Protein AF-A0AAQ2FTQ7-F1 (afdb_monomer_lite)

Foldseek 3Di:
DPPPPCPVPVPPPDDDDDDPDPPDDCDLLNVLVPDPDDPVCSVVVSVVVVVVVVVVVVPDDPLLVVQLVVVLVVCCVACLCVVPPFSVVQVSVVSNLLSVLQVVLQPDDCVRDVLSPLQAQDPVRDHDFLVSVLVSSQVSVCVPDPPVQWDQPPPPVPFRKIWGGDVLAIEIEGTGEDAADPPPVVCCVPCVVVQQVVCPRHPLEYEYEYEYNNDQQLPGDDRSNVQWDKDWADDPPDPGIGIYIYGYRRGRYDDPVVSVVVVVVPDD

pLDDT: mean 83.13, std 18.24, range [28.45, 98.69]

Secondary structure (DSSP, 8-state):
---SSSTTTTTTTS-------S-S---HHHHHTTSS--HHHHHHHHHHHHHHHHHHHHT--HHHHHHHHHHHHHHTTSHHHHT-HHHHHHHHHHHHHHHHHHHHHHH--TTT-GGGGGGB--TT-PPPPHHHHHHHHHHHHTTTS-GGGEEEE-GGGT--EEEEEETTEEEEEEEEEESS---HHHHHHHHHHHHHHGGGGS-SEEEEEEEE-SS-B-S-PPPGGGGEEEEEE--TT-S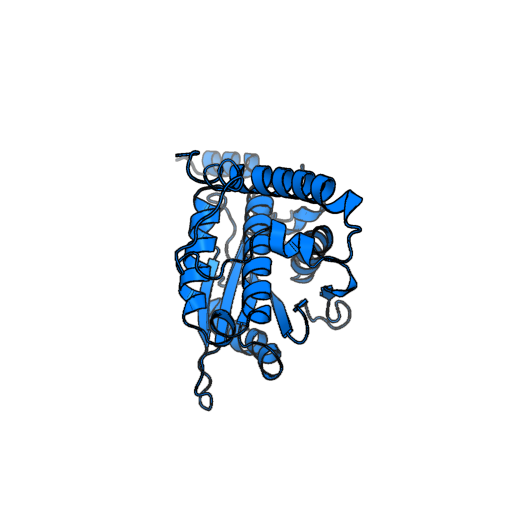S-EEEEEEEEE-SBPPHHHHHHHHHHT--

Structure (mmCIF, N/CA/C/O backbone):
data_AF-A0AAQ2FTQ7-F1
#
_entry.id   AF-A0AAQ2FTQ7-F1
#
loop_
_atom_site.group_PDB
_atom_site.id
_atom_site.type_symbol
_atom_site.label_atom_id
_atom_site.label_alt_id
_atom_site.label_comp_id
_atom_site.label_asym_id
_atom_site.label_entity_id
_atom_site.label_seq_id
_atom_site.pdbx_PDB_ins_code
_atom_site.Cartn_x
_atom_site.Cartn_y
_atom_site.Cartn_z
_atom_site.occupancy
_atom_site.B_iso_or_equiv
_atom_site.auth_seq_id
_atom_site.auth_comp_id
_atom_site.auth_asym_id
_atom_site.auth_atom_id
_atom_site.pdbx_PDB_model_num
ATOM 1 N N . MET A 1 1 ? 11.734 28.056 -7.573 1.00 40.84 1 MET A N 1
ATOM 2 C CA . MET A 1 1 ? 12.550 26.837 -7.767 1.00 40.84 1 MET A CA 1
ATOM 3 C C . MET A 1 1 ? 11.866 25.948 -8.817 1.00 40.84 1 MET A C 1
ATOM 5 O O . MET A 1 1 ? 11.491 24.826 -8.531 1.00 40.84 1 MET A O 1
ATOM 9 N N . ILE A 1 2 ? 11.650 26.510 -10.017 1.00 32.41 2 ILE A N 1
ATOM 10 C CA . ILE A 1 2 ? 11.074 25.892 -11.234 1.00 32.41 2 ILE A CA 1
ATOM 11 C C . ILE A 1 2 ? 11.866 26.502 -12.407 1.00 32.41 2 ILE A C 1
ATOM 13 O O . ILE A 1 2 ? 11.347 27.250 -13.217 1.00 32.41 2 ILE A O 1
ATOM 17 N N . ALA A 1 3 ? 13.191 26.357 -12.365 1.00 28.45 3 ALA A N 1
ATOM 18 C CA . ALA A 1 3 ? 14.098 26.941 -13.364 1.00 28.45 3 ALA A CA 1
ATOM 19 C C . ALA A 1 3 ? 15.302 26.029 -13.663 1.00 28.45 3 ALA A C 1
ATOM 21 O O . ALA A 1 3 ? 16.290 26.466 -14.235 1.00 28.45 3 ALA A O 1
ATOM 22 N N . GLN A 1 4 ? 15.244 24.758 -13.251 1.00 40.03 4 GLN A N 1
ATOM 23 C CA . GLN A 1 4 ? 16.317 23.781 -13.484 1.00 40.03 4 GLN A CA 1
ATOM 24 C C . GLN A 1 4 ? 15.861 22.560 -14.295 1.00 40.03 4 GLN A C 1
ATOM 26 O O . GLN A 1 4 ? 16.650 21.645 -14.490 1.00 40.03 4 GLN A O 1
ATOM 31 N N . ILE A 1 5 ? 14.618 22.547 -14.788 1.00 42.59 5 ILE A N 1
ATOM 32 C CA . ILE A 1 5 ? 14.118 21.475 -15.664 1.00 42.59 5 ILE A CA 1
ATOM 33 C C . ILE A 1 5 ? 14.184 21.896 -17.146 1.00 42.59 5 ILE A C 1
ATOM 35 O O . ILE A 1 5 ? 14.513 21.063 -17.982 1.00 42.59 5 ILE A O 1
ATOM 39 N N . ASP A 1 6 ? 14.044 23.191 -17.462 1.00 35.00 6 ASP A N 1
ATOM 40 C CA . ASP A 1 6 ? 13.982 23.657 -18.862 1.00 35.00 6 ASP A CA 1
ATOM 41 C C . ASP A 1 6 ? 15.323 24.137 -19.451 1.00 35.00 6 ASP A C 1
ATOM 43 O O . ASP A 1 6 ? 15.481 24.204 -20.669 1.00 35.00 6 ASP A O 1
ATOM 47 N N . ALA A 1 7 ? 16.348 24.385 -18.626 1.00 32.38 7 ALA A N 1
ATOM 48 C CA . ALA A 1 7 ? 17.636 24.910 -19.104 1.00 32.38 7 ALA A CA 1
ATOM 49 C C . ALA A 1 7 ? 18.458 23.916 -19.958 1.00 32.38 7 ALA A C 1
ATOM 51 O O . ALA A 1 7 ? 19.470 24.302 -20.536 1.00 32.38 7 ALA A O 1
ATOM 52 N N . TYR A 1 8 ? 18.036 22.650 -20.065 1.00 36.94 8 TYR A N 1
ATOM 53 C CA . TYR A 1 8 ? 18.705 21.644 -20.900 1.00 36.94 8 TYR A CA 1
ATOM 54 C C . TYR A 1 8 ? 18.093 21.497 -22.303 1.00 36.94 8 TYR A C 1
ATOM 56 O O . TYR A 1 8 ? 18.700 20.869 -23.169 1.00 36.94 8 TYR A O 1
ATOM 64 N N . ILE A 1 9 ? 16.911 22.075 -22.549 1.00 41.19 9 ILE A N 1
ATOM 65 C CA . ILE A 1 9 ? 16.202 21.928 -23.829 1.00 41.19 9 ILE A CA 1
ATOM 66 C C . ILE A 1 9 ? 16.523 23.092 -24.780 1.00 41.19 9 ILE A C 1
ATOM 68 O O . ILE A 1 9 ? 16.682 22.864 -25.977 1.00 41.19 9 ILE A O 1
ATOM 72 N N . GLU A 1 10 ? 16.757 24.308 -24.276 1.00 36.50 10 GLU A N 1
ATOM 73 C CA . GLU A 1 10 ? 16.967 25.491 -25.133 1.00 36.50 10 GLU A CA 1
ATOM 74 C C . GLU A 1 10 ? 18.411 25.712 -25.641 1.00 36.50 10 GLU A C 1
ATOM 76 O O . GLU A 1 10 ? 18.623 26.572 -26.491 1.00 36.50 10 GLU A O 1
ATOM 81 N N . GLN A 1 11 ? 19.414 24.935 -25.202 1.00 34.62 11 GLN A N 1
ATOM 82 C CA . GLN A 1 11 ? 20.820 25.103 -25.641 1.00 34.62 11 GLN A CA 1
ATOM 83 C C . GLN A 1 11 ? 21.406 23.937 -26.451 1.00 34.62 11 GLN A C 1
ATOM 85 O O . GLN A 1 11 ? 22.585 23.954 -26.799 1.00 34.62 11 GLN A O 1
ATOM 90 N N . SER A 1 12 ? 20.603 22.951 -26.854 1.00 35.00 12 SER A N 1
ATOM 91 C CA . SER A 1 12 ? 21.071 21.831 -27.696 1.00 35.00 12 SER A CA 1
ATOM 92 C C . SER A 1 12 ? 21.191 22.177 -29.195 1.00 35.00 12 SER A C 1
ATOM 94 O O . SER A 1 12 ? 21.246 21.299 -30.054 1.00 35.00 12 SER A O 1
ATOM 96 N N . GLY A 1 13 ? 21.289 23.472 -29.510 1.00 36.22 13 GLY A N 1
ATOM 97 C CA . GLY A 1 13 ? 21.472 24.021 -30.850 1.00 36.22 13 GLY A CA 1
ATOM 98 C C . GLY A 1 13 ? 22.897 24.462 -31.198 1.00 36.22 13 GLY A C 1
ATOM 99 O O . GLY A 1 13 ? 23.034 25.230 -32.137 1.00 36.22 13 GLY A O 1
ATOM 100 N N . SER A 1 14 ? 23.960 24.047 -30.495 1.00 31.42 14 SER A N 1
ATOM 101 C CA . SER A 1 14 ? 25.348 24.186 -30.992 1.00 31.42 14 SER A CA 1
ATOM 102 C C . SER A 1 14 ? 26.379 23.478 -30.101 1.00 31.42 14 SER A C 1
ATOM 104 O O . SER A 1 14 ? 26.310 23.563 -28.882 1.00 31.42 14 SER A O 1
ATOM 106 N N . ARG A 1 15 ? 27.332 22.796 -30.752 1.00 38.34 15 ARG A N 1
ATOM 107 C CA . ARG A 1 15 ? 28.468 22.001 -30.233 1.00 38.34 15 ARG A CA 1
ATOM 108 C C . ARG A 1 15 ? 29.179 22.545 -28.978 1.00 38.34 15 ARG A C 1
ATOM 110 O O . ARG A 1 15 ? 29.656 23.669 -29.012 1.00 38.34 15 ARG A O 1
ATOM 117 N N . GLU A 1 16 ? 29.402 21.671 -27.991 1.00 30.64 16 GLU A N 1
ATOM 118 C CA . GLU A 1 16 ? 30.695 21.098 -27.535 1.00 30.64 16 GLU A CA 1
ATOM 119 C C . GLU A 1 16 ? 30.454 20.276 -26.243 1.00 30.64 16 GLU A C 1
ATOM 121 O O . GLU A 1 16 ? 29.743 20.717 -25.346 1.00 30.64 16 GLU A O 1
ATOM 126 N N . ASN A 1 17 ? 30.999 19.054 -26.152 1.00 39.09 17 ASN A N 1
ATOM 127 C CA . ASN A 1 17 ? 30.987 18.227 -24.923 1.00 39.09 17 ASN A CA 1
ATOM 128 C C . ASN A 1 17 ? 31.701 18.987 -23.780 1.00 39.09 17 ASN A C 1
ATOM 130 O O . ASN A 1 17 ? 32.720 19.607 -24.093 1.00 39.09 17 ASN A O 1
ATOM 134 N N . PRO A 1 18 ? 31.302 18.905 -22.482 1.00 43.31 18 PRO A N 1
ATOM 135 C CA . PRO A 1 18 ? 31.378 17.647 -21.711 1.00 43.31 18 PRO A CA 1
ATOM 136 C C . PRO A 1 18 ? 30.421 17.502 -20.492 1.00 43.31 18 PRO A C 1
ATOM 138 O O . PRO A 1 18 ? 29.804 18.457 -20.033 1.00 43.31 18 PRO A O 1
ATOM 141 N N . SER A 1 19 ? 30.395 16.294 -19.910 1.00 29.30 19 SER A N 1
ATOM 142 C CA . SER A 1 19 ? 30.494 16.012 -18.458 1.00 29.30 19 SER A CA 1
ATOM 143 C C . SER A 1 19 ? 29.555 14.891 -17.997 1.00 29.30 19 SER A C 1
ATOM 145 O O . SER A 1 19 ? 28.347 15.061 -17.820 1.00 29.30 19 SER A O 1
ATOM 147 N N . GLU A 1 20 ? 30.163 13.730 -17.769 1.00 39.44 20 GLU A N 1
ATOM 148 C CA . GLU A 1 20 ? 29.658 12.623 -16.963 1.00 39.44 20 GLU A CA 1
ATOM 149 C C . GLU A 1 20 ? 29.264 13.106 -15.553 1.00 39.44 20 GLU A C 1
ATOM 151 O O . GLU A 1 20 ? 30.102 13.161 -14.659 1.00 39.44 20 GLU A O 1
ATOM 156 N N . ALA A 1 21 ? 27.996 13.465 -15.325 1.00 29.27 21 ALA A N 1
ATOM 157 C CA . ALA A 1 21 ? 27.449 13.613 -13.964 1.00 29.27 21 ALA A CA 1
ATOM 158 C C . ALA A 1 21 ? 25.908 13.611 -13.865 1.00 29.27 21 ALA A C 1
ATOM 160 O O . ALA A 1 21 ? 25.364 13.915 -12.803 1.00 29.27 21 ALA A O 1
ATOM 161 N N . ALA A 1 22 ? 25.168 13.268 -14.923 1.00 33.69 22 ALA A N 1
ATOM 162 C CA . ALA A 1 22 ? 23.729 13.018 -14.817 1.00 33.69 22 ALA A CA 1
ATOM 163 C C . ALA A 1 22 ? 23.518 11.536 -14.475 1.00 33.69 22 ALA A C 1
ATOM 165 O O . ALA A 1 22 ? 23.411 10.692 -15.362 1.00 33.69 22 ALA A O 1
ATOM 166 N N . SER A 1 23 ? 23.548 11.197 -13.185 1.00 36.28 23 SER A N 1
ATOM 167 C CA . SER A 1 23 ? 23.399 9.809 -12.747 1.00 36.28 23 SER A CA 1
ATOM 168 C C . SER A 1 23 ? 22.042 9.228 -13.168 1.00 36.28 23 SER A C 1
ATOM 170 O O . SER A 1 23 ? 20.991 9.765 -12.829 1.00 36.28 23 SER A O 1
ATOM 172 N N . GLU A 1 24 ? 22.097 8.151 -13.958 1.00 40.66 24 GLU A N 1
ATOM 173 C CA . GLU A 1 24 ? 21.252 6.939 -13.997 1.00 40.66 24 GLU A CA 1
ATOM 174 C C . GLU A 1 24 ? 19.751 6.996 -13.616 1.00 40.66 24 GLU A C 1
ATOM 176 O O . GLU A 1 24 ? 19.150 5.973 -13.292 1.00 40.66 24 GLU A O 1
ATOM 181 N N . ARG A 1 25 ? 19.063 8.136 -13.699 1.00 49.69 25 ARG A N 1
ATOM 182 C CA . ARG A 1 25 ? 17.595 8.185 -13.658 1.00 49.69 25 ARG A CA 1
ATOM 183 C C . ARG A 1 25 ? 17.079 8.149 -15.084 1.00 49.69 25 ARG A C 1
ATOM 185 O O . ARG A 1 25 ? 17.250 9.097 -15.843 1.00 49.69 25 ARG A O 1
ATOM 192 N N . THR A 1 26 ? 16.442 7.042 -15.458 1.00 60.69 26 THR A N 1
ATOM 193 C CA . THR A 1 26 ? 15.767 6.945 -16.758 1.00 60.69 26 THR A CA 1
ATOM 194 C C . THR A 1 26 ? 14.682 8.024 -16.813 1.00 60.69 26 THR A C 1
ATOM 196 O O . THR A 1 26 ? 13.730 7.975 -16.038 1.00 60.69 26 THR A O 1
ATOM 199 N N . SER A 1 27 ? 14.837 9.019 -17.689 1.00 73.69 27 SER A N 1
ATOM 200 C CA . SER A 1 27 ? 13.847 10.088 -17.857 1.00 73.69 27 SER A CA 1
ATOM 201 C C . SER A 1 27 ? 12.531 9.537 -18.419 1.00 73.69 27 SER A C 1
ATOM 203 O O . SER A 1 27 ? 12.527 8.513 -19.104 1.00 73.69 27 SER A O 1
ATOM 205 N N . LEU A 1 28 ? 11.406 10.225 -18.183 1.00 70.69 28 LEU A N 1
ATOM 206 C CA . LEU A 1 28 ? 10.109 9.843 -18.765 1.00 70.69 28 LEU A CA 1
ATOM 207 C C . LEU A 1 28 ? 10.188 9.753 -20.300 1.00 70.69 28 LEU A C 1
ATOM 209 O O . LEU A 1 28 ? 9.678 8.805 -20.896 1.00 70.69 28 LEU A O 1
ATOM 213 N N . ALA A 1 29 ? 10.933 10.672 -20.923 1.00 68.81 29 ALA A N 1
ATOM 214 C CA . ALA A 1 29 ? 11.247 10.634 -22.348 1.00 68.81 29 ALA A CA 1
ATOM 215 C C . ALA A 1 29 ? 11.973 9.336 -22.751 1.00 68.81 29 ALA A C 1
ATOM 217 O O . ALA A 1 29 ? 11.605 8.702 -23.737 1.00 68.81 29 ALA A O 1
ATOM 218 N N . ALA A 1 30 ? 12.949 8.881 -21.960 1.00 73.75 30 ALA A N 1
ATOM 219 C CA . ALA A 1 30 ? 13.666 7.632 -22.213 1.00 73.75 30 ALA A CA 1
ATOM 220 C C . ALA A 1 30 ? 12.816 6.369 -21.973 1.00 73.75 30 ALA A C 1
ATOM 222 O O . ALA A 1 30 ? 13.135 5.322 -22.539 1.00 73.75 30 ALA A O 1
ATOM 223 N N . ILE A 1 31 ? 11.761 6.439 -21.151 1.00 76.44 31 ILE A N 1
ATOM 224 C CA . ILE A 1 31 ? 10.777 5.352 -20.993 1.00 76.44 31 ILE A CA 1
ATOM 225 C C . ILE A 1 31 ? 9.899 5.268 -22.245 1.00 76.44 31 ILE A C 1
ATOM 227 O O . ILE A 1 31 ? 9.766 4.196 -22.831 1.00 76.44 31 ILE A O 1
ATOM 231 N N . ILE A 1 32 ? 9.350 6.399 -22.696 1.00 73.38 32 ILE A N 1
ATOM 232 C CA . ILE A 1 32 ? 8.457 6.446 -23.864 1.00 73.38 32 ILE A CA 1
ATOM 233 C C . ILE A 1 32 ? 9.208 6.125 -25.157 1.00 73.38 32 ILE A C 1
ATOM 235 O O . ILE A 1 32 ? 8.683 5.400 -25.998 1.00 73.38 32 ILE A O 1
ATOM 239 N N . ALA A 1 33 ? 10.464 6.551 -25.292 1.00 73.44 33 ALA A N 1
ATOM 240 C CA . ALA A 1 33 ? 11.302 6.196 -26.436 1.00 73.44 33 ALA A CA 1
ATOM 241 C C . ALA A 1 33 ? 11.527 4.677 -26.583 1.00 73.44 33 ALA A C 1
ATOM 243 O O . ALA A 1 33 ? 11.741 4.197 -27.693 1.00 73.44 33 ALA A O 1
ATOM 244 N N . ARG A 1 34 ? 11.458 3.916 -25.480 1.00 76.62 34 ARG A N 1
ATOM 245 C CA . ARG A 1 34 ? 11.576 2.445 -25.463 1.00 76.62 34 ARG A CA 1
ATOM 246 C C . ARG A 1 34 ? 10.232 1.723 -25.569 1.00 76.62 34 ARG A C 1
ATOM 248 O O . ARG A 1 34 ? 10.207 0.494 -25.577 1.00 76.62 34 ARG A O 1
ATOM 255 N N . SER A 1 35 ? 9.125 2.459 -25.604 1.00 79.75 35 SER A N 1
ATOM 256 C CA . SER A 1 35 ? 7.798 1.876 -25.782 1.00 79.75 35 SER A CA 1
ATOM 257 C C . SER A 1 35 ? 7.576 1.438 -27.233 1.00 79.75 35 SER A C 1
ATOM 259 O O . SER A 1 35 ? 8.247 1.904 -28.155 1.00 79.75 35 SER A O 1
ATOM 261 N N . SER A 1 36 ? 6.585 0.576 -27.453 1.00 82.50 36 SER A N 1
ATOM 262 C CA . SER A 1 36 ? 6.125 0.180 -28.790 1.00 82.50 36 SER A CA 1
ATOM 263 C C . SER A 1 36 ? 5.316 1.271 -29.511 1.00 82.50 36 SER A C 1
ATOM 265 O O . SER A 1 36 ? 4.735 1.003 -30.562 1.00 82.50 36 SER A O 1
ATOM 267 N N . ILE A 1 37 ? 5.259 2.493 -28.965 1.00 85.50 37 ILE A N 1
ATOM 268 C CA . ILE A 1 37 ? 4.484 3.605 -29.524 1.00 85.50 37 ILE A CA 1
ATOM 269 C C . ILE A 1 37 ? 5.167 4.124 -30.805 1.00 85.50 37 ILE A C 1
ATOM 271 O O . ILE A 1 37 ? 6.375 4.415 -30.773 1.00 85.50 37 ILE A O 1
ATOM 275 N N . PRO A 1 38 ? 4.411 4.281 -31.914 1.00 88.94 38 PRO A N 1
ATOM 276 C CA . PRO A 1 38 ? 4.902 4.881 -33.152 1.00 88.94 38 PRO A CA 1
ATOM 277 C C . PRO A 1 38 ? 5.525 6.256 -32.920 1.00 88.94 38 PRO A C 1
ATOM 279 O O . PRO A 1 38 ? 5.002 7.054 -32.145 1.00 88.94 38 PRO A O 1
ATOM 282 N N . GLU A 1 39 ? 6.624 6.551 -33.614 1.00 82.31 39 GLU A N 1
ATOM 283 C CA . GLU A 1 39 ? 7.426 7.759 -33.383 1.00 82.31 39 GLU A CA 1
ATOM 284 C C . GLU A 1 39 ? 6.614 9.058 -33.487 1.00 82.31 39 GLU A C 1
ATOM 286 O O . GLU A 1 39 ? 6.708 9.907 -32.604 1.00 82.31 39 GLU A O 1
ATOM 291 N N . GLU A 1 40 ? 5.727 9.149 -34.479 1.00 83.56 40 GLU A N 1
ATOM 292 C CA . GLU A 1 40 ? 4.838 10.297 -34.711 1.00 83.56 40 GLU A CA 1
ATOM 293 C C . GLU A 1 40 ? 3.889 10.590 -33.535 1.00 83.56 40 GLU A C 1
ATOM 295 O O . GLU A 1 40 ? 3.456 11.723 -33.341 1.00 83.56 40 GLU A O 1
ATOM 300 N N . GLN A 1 41 ? 3.575 9.578 -32.722 1.00 87.88 41 GLN A N 1
ATOM 301 C CA . GLN A 1 41 ? 2.643 9.687 -31.597 1.00 87.88 41 GLN A CA 1
ATOM 302 C C . GLN A 1 41 ? 3.360 9.918 -30.260 1.00 87.88 41 GLN A C 1
ATOM 304 O O . GLN A 1 41 ? 2.717 10.291 -29.277 1.00 87.88 41 GLN A O 1
ATOM 309 N N . ARG A 1 42 ? 4.686 9.718 -30.195 1.00 86.44 42 ARG A N 1
ATOM 310 C CA . ARG A 1 42 ? 5.445 9.732 -28.931 1.00 86.44 42 ARG A CA 1
ATOM 311 C C . ARG A 1 42 ? 5.359 11.061 -28.201 1.00 86.44 42 ARG A C 1
ATOM 313 O O . ARG A 1 42 ? 5.181 11.043 -26.990 1.00 86.44 42 ARG A O 1
ATOM 320 N N . ASN A 1 43 ? 5.456 12.181 -28.915 1.00 83.06 43 ASN A N 1
ATOM 321 C CA . ASN A 1 43 ? 5.430 13.510 -28.296 1.00 83.06 43 ASN A CA 1
ATOM 322 C C . ASN A 1 43 ? 4.065 13.801 -27.667 1.00 83.06 43 ASN A C 1
ATOM 324 O O . ASN A 1 43 ? 3.992 14.182 -26.506 1.00 83.06 43 ASN A O 1
ATOM 328 N N . VAL A 1 44 ? 2.980 13.500 -28.387 1.00 87.50 44 VAL A N 1
ATOM 329 C CA . VAL A 1 44 ? 1.616 13.676 -27.868 1.00 87.50 44 VAL A CA 1
ATOM 330 C C . VAL A 1 44 ? 1.390 12.810 -26.627 1.00 87.50 44 VAL A C 1
ATOM 332 O O . VAL A 1 44 ? 0.863 13.285 -25.624 1.00 87.50 44 VAL A O 1
ATOM 335 N N . VAL A 1 45 ? 1.811 11.541 -26.663 1.00 86.56 45 VAL A N 1
ATOM 336 C CA . VAL A 1 45 ? 1.673 10.651 -25.500 1.00 86.56 45 VAL A CA 1
ATOM 337 C C . VAL A 1 45 ? 2.557 11.111 -24.340 1.00 86.56 45 VAL A C 1
ATOM 339 O O . VAL A 1 45 ? 2.105 11.082 -23.196 1.00 86.56 45 VAL A O 1
ATOM 342 N N . LEU A 1 46 ? 3.783 11.563 -24.613 1.00 84.62 46 LEU A N 1
ATOM 343 C CA . LEU A 1 46 ? 4.683 12.113 -23.601 1.00 84.62 46 LEU A CA 1
ATOM 344 C C . LEU A 1 46 ? 4.046 13.296 -22.883 1.00 84.62 46 LEU A C 1
ATOM 346 O O . LEU A 1 46 ? 4.040 13.294 -21.655 1.00 84.62 46 LEU A O 1
ATOM 350 N N . ASP A 1 47 ? 3.449 14.234 -23.612 1.00 86.38 47 ASP A N 1
ATOM 351 C CA . ASP A 1 47 ? 2.807 15.408 -23.022 1.00 86.38 47 ASP A CA 1
ATOM 352 C C . ASP A 1 47 ? 1.601 15.024 -22.156 1.00 86.38 47 ASP A C 1
ATOM 354 O O . ASP A 1 47 ? 1.451 15.505 -21.031 1.00 86.38 47 ASP A O 1
ATOM 358 N N . VAL A 1 48 ? 0.750 14.110 -22.635 1.00 90.25 48 VAL A N 1
ATOM 359 C CA . VAL A 1 48 ? -0.416 13.634 -21.870 1.00 90.25 48 VAL A CA 1
ATOM 360 C C . VAL A 1 48 ? 0.019 12.928 -20.585 1.00 90.25 48 VAL A C 1
ATOM 362 O O . VAL A 1 48 ? -0.512 13.218 -19.509 1.00 90.25 48 VAL A O 1
ATOM 365 N N . VAL A 1 49 ? 1.002 12.028 -20.670 1.00 87.19 49 VAL A N 1
ATOM 366 C CA . VAL A 1 49 ? 1.523 11.302 -19.503 1.00 87.19 49 VAL A CA 1
ATOM 367 C C . VAL A 1 49 ? 2.223 12.261 -18.542 1.00 87.19 49 VAL A C 1
ATOM 369 O O . VAL A 1 49 ? 1.991 12.182 -17.337 1.00 87.19 49 VAL A O 1
ATOM 372 N N . ALA A 1 50 ? 3.033 13.194 -19.046 1.00 86.88 50 ALA A N 1
ATOM 373 C CA . ALA A 1 50 ? 3.709 14.195 -18.230 1.00 86.88 50 ALA A CA 1
ATOM 374 C C . ALA A 1 50 ? 2.705 15.072 -17.471 1.00 86.88 50 ALA A C 1
ATOM 376 O O . ALA A 1 50 ? 2.871 15.276 -16.270 1.00 86.88 50 ALA A O 1
ATOM 377 N N . ASN A 1 51 ? 1.629 15.518 -18.124 1.00 90.25 51 ASN A N 1
ATOM 378 C CA . ASN A 1 51 ? 0.562 16.284 -17.479 1.00 90.25 51 ASN A CA 1
ATOM 379 C C . ASN A 1 51 ? -0.158 15.471 -16.394 1.00 90.25 51 ASN A C 1
ATOM 381 O O . ASN A 1 51 ? -0.370 15.974 -15.290 1.00 90.25 51 ASN A O 1
ATOM 385 N N . ALA A 1 52 ? -0.492 14.207 -16.671 1.00 88.00 52 ALA A N 1
ATOM 386 C CA . ALA A 1 52 ? -1.129 13.330 -15.691 1.00 88.00 52 ALA A CA 1
ATOM 387 C C . ALA A 1 52 ? -0.230 13.087 -14.466 1.00 88.00 52 ALA A C 1
ATOM 389 O O . ALA A 1 52 ? -0.690 13.195 -13.329 1.0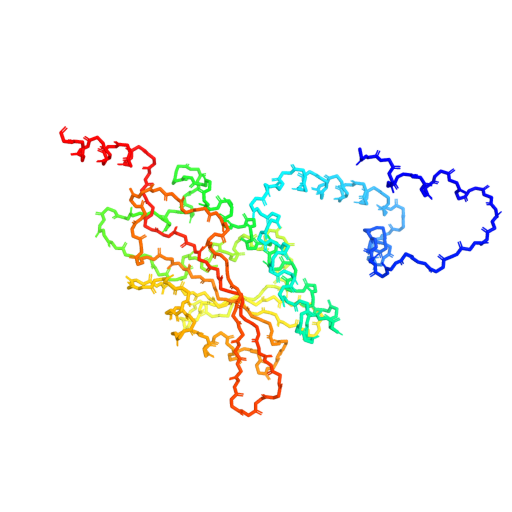0 88.00 52 ALA A O 1
ATOM 390 N N . VAL A 1 53 ? 1.058 12.810 -14.686 1.00 86.56 53 VAL A N 1
ATOM 391 C CA . VAL A 1 53 ? 2.044 12.617 -13.612 1.00 86.56 53 VAL A CA 1
ATOM 392 C C . VAL A 1 53 ? 2.264 13.916 -12.839 1.00 86.56 53 VAL A C 1
ATOM 394 O O . VAL A 1 53 ? 2.276 13.890 -11.613 1.00 86.56 53 VAL A O 1
ATOM 397 N N . SER A 1 54 ? 2.371 15.058 -13.521 1.00 87.69 54 SER A N 1
ATOM 398 C CA . SER A 1 54 ? 2.516 16.375 -12.889 1.00 87.69 54 SER A CA 1
ATOM 399 C C . SER A 1 54 ? 1.340 16.682 -11.959 1.00 87.69 54 SER A C 1
ATOM 401 O O . SER A 1 54 ? 1.546 17.018 -10.794 1.00 87.69 54 SER A O 1
ATOM 403 N N . LEU A 1 55 ? 0.107 16.454 -12.428 1.00 88.94 55 LEU A N 1
ATOM 404 C CA . LEU A 1 55 ? -1.101 16.625 -11.620 1.00 88.94 55 LEU A CA 1
ATOM 405 C C . LEU A 1 55 ? -1.144 15.660 -10.426 1.00 88.94 55 LEU A C 1
ATOM 407 O O . LEU A 1 55 ? -1.613 16.015 -9.346 1.00 88.94 55 LEU A O 1
ATOM 411 N N . GLN A 1 56 ? -0.674 14.423 -10.590 1.00 86.75 56 GLN A N 1
ATOM 412 C CA . GLN A 1 56 ? -0.578 13.489 -9.467 1.00 86.75 56 GLN A CA 1
ATOM 413 C C . GLN A 1 56 ? 0.443 13.966 -8.431 1.00 86.75 56 GLN A C 1
ATOM 415 O O . GLN A 1 56 ? 0.131 13.974 -7.242 1.00 86.75 56 GLN A O 1
ATOM 420 N N . LEU A 1 57 ? 1.624 14.404 -8.874 1.00 87.00 57 LEU A N 1
ATOM 421 C CA . LEU A 1 57 ? 2.690 14.898 -8.004 1.00 87.00 57 LEU A CA 1
ATOM 422 C C . LEU A 1 57 ? 2.283 16.173 -7.259 1.00 87.00 57 LEU A C 1
ATOM 424 O O . LEU A 1 57 ? 2.566 16.286 -6.069 1.00 87.00 57 LEU A O 1
ATOM 428 N N . SER A 1 58 ? 1.578 17.104 -7.913 1.00 89.38 58 SER A N 1
ATOM 429 C CA . SER A 1 58 ? 1.091 18.333 -7.268 1.00 89.38 58 SER A CA 1
ATOM 430 C C . SER A 1 58 ? 0.063 18.065 -6.167 1.00 89.38 58 SER A C 1
ATOM 432 O O . SER A 1 58 ? -0.126 18.900 -5.287 1.00 89.38 58 SER A O 1
ATOM 434 N N . ASN A 1 59 ? -0.599 16.909 -6.224 1.00 89.69 59 ASN A N 1
ATOM 435 C CA . ASN A 1 59 ? -1.634 16.489 -5.284 1.00 89.69 59 ASN A CA 1
ATOM 436 C C . ASN A 1 59 ? -1.123 15.505 -4.220 1.00 89.69 59 ASN A C 1
ATOM 438 O O . ASN A 1 59 ? -1.933 14.965 -3.462 1.00 89.69 59 ASN A O 1
ATOM 442 N N . LEU A 1 60 ? 0.187 15.239 -4.161 1.00 93.06 60 LEU A N 1
ATOM 443 C CA . LEU A 1 60 ? 0.770 14.487 -3.056 1.00 93.06 60 LEU A CA 1
ATOM 444 C C . LEU A 1 60 ? 0.865 15.377 -1.820 1.00 93.06 60 LEU A C 1
ATOM 446 O O . LEU A 1 60 ? 1.462 16.454 -1.831 1.00 93.06 60 LEU A O 1
ATOM 450 N N . THR A 1 61 ? 0.309 14.894 -0.719 1.00 95.81 61 THR A N 1
ATOM 451 C CA . THR A 1 61 ? 0.485 15.521 0.586 1.00 95.81 61 THR A CA 1
ATOM 452 C C . THR A 1 61 ? 1.896 15.275 1.120 1.00 95.81 61 THR A C 1
ATOM 454 O O . THR A 1 61 ? 2.574 14.307 0.763 1.00 95.81 61 THR A O 1
ATOM 457 N N . LYS A 1 62 ? 2.328 16.115 2.068 1.00 96.44 62 LYS A N 1
ATOM 458 C CA . LYS A 1 62 ? 3.590 15.901 2.789 1.00 96.44 62 LYS A CA 1
ATOM 459 C C . LYS A 1 62 ? 3.644 14.522 3.457 1.00 96.44 62 LYS A C 1
ATOM 46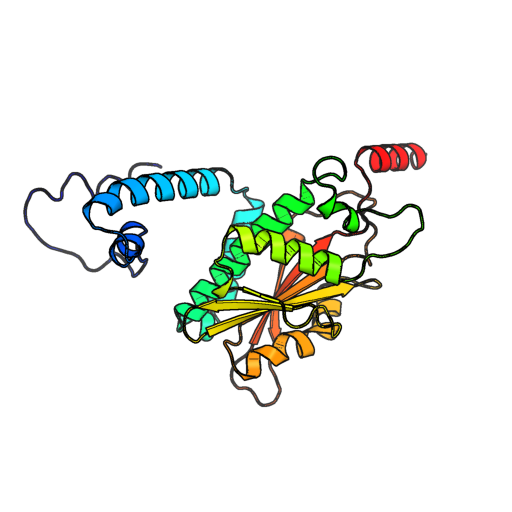1 O O . LYS A 1 62 ? 4.673 13.865 3.406 1.00 96.44 62 LYS A O 1
ATOM 466 N N . ALA A 1 63 ? 2.532 14.063 4.032 1.00 97.31 63 ALA A N 1
ATOM 467 C CA . ALA A 1 63 ? 2.467 12.761 4.688 1.00 97.31 63 ALA A CA 1
ATOM 468 C C . ALA A 1 63 ? 2.717 11.598 3.711 1.00 97.31 63 ALA A C 1
ATOM 470 O O . ALA A 1 63 ? 3.408 10.646 4.065 1.00 97.31 63 ALA A O 1
ATOM 471 N N . GLU A 1 64 ? 2.188 11.676 2.486 1.00 97.81 64 GLU A N 1
ATOM 472 C CA . GLU A 1 64 ? 2.444 10.675 1.442 1.00 97.81 64 GLU A CA 1
ATOM 473 C C . GLU A 1 64 ? 3.919 10.674 1.026 1.00 97.81 64 GLU A C 1
ATOM 475 O O . GLU A 1 64 ? 4.540 9.613 0.967 1.00 97.81 64 GLU A O 1
ATOM 480 N N . VAL A 1 65 ? 4.497 11.860 0.808 1.00 97.69 65 VAL A N 1
ATOM 481 C CA . VAL A 1 65 ? 5.916 12.026 0.449 1.00 97.69 65 VAL A CA 1
ATOM 482 C C . VAL A 1 65 ? 6.828 11.478 1.549 1.00 97.69 65 VAL A C 1
ATOM 484 O O . VAL A 1 65 ? 7.741 10.710 1.250 1.00 97.69 65 VAL A O 1
ATOM 487 N N . ASP A 1 66 ? 6.548 11.798 2.815 1.00 98.25 66 ASP A N 1
ATOM 488 C CA . ASP A 1 66 ? 7.326 11.339 3.971 1.00 98.25 66 ASP A CA 1
ATOM 489 C C . ASP A 1 66 ? 7.293 9.801 4.101 1.00 98.25 66 ASP A C 1
ATOM 491 O O . ASP A 1 66 ? 8.307 9.175 4.422 1.00 98.25 66 ASP A O 1
ATOM 495 N N . VAL A 1 67 ? 6.144 9.159 3.830 1.00 98.56 67 VAL A N 1
ATOM 496 C CA . VAL A 1 67 ? 6.037 7.687 3.812 1.00 98.56 67 VAL A CA 1
ATOM 497 C C . VAL A 1 67 ? 6.868 7.092 2.682 1.00 98.56 67 VAL A C 1
ATOM 499 O O . VAL A 1 67 ? 7.640 6.164 2.937 1.00 98.56 67 VAL A O 1
ATOM 502 N N . ILE A 1 68 ? 6.725 7.616 1.460 1.00 98.31 68 ILE A N 1
ATOM 503 C CA . ILE A 1 68 ? 7.446 7.114 0.285 1.00 98.31 68 ILE A CA 1
ATOM 504 C C . ILE A 1 68 ? 8.952 7.236 0.514 1.00 98.31 68 ILE A C 1
ATOM 506 O O . ILE A 1 68 ? 9.684 6.253 0.397 1.00 98.31 68 ILE A O 1
ATOM 510 N N . GLU A 1 69 ? 9.419 8.421 0.908 1.00 97.88 69 GLU A N 1
ATOM 511 C CA . GLU A 1 69 ? 10.839 8.686 1.111 1.00 97.88 69 GLU A CA 1
ATOM 512 C C . GLU A 1 69 ? 11.435 7.768 2.184 1.00 97.88 69 GLU A C 1
ATOM 514 O O . GLU A 1 69 ? 12.481 7.152 1.957 1.00 97.88 69 GLU A O 1
ATOM 519 N N . ARG A 1 70 ? 10.765 7.642 3.336 1.00 98.06 70 ARG A N 1
ATOM 520 C CA . ARG A 1 70 ? 11.211 6.777 4.434 1.00 98.06 70 ARG A CA 1
ATOM 521 C C . ARG A 1 70 ? 11.282 5.313 4.006 1.00 98.06 70 ARG A C 1
ATOM 523 O O . ARG A 1 70 ? 12.281 4.655 4.290 1.00 98.06 70 ARG A O 1
ATOM 530 N N . CYS A 1 71 ? 10.261 4.810 3.313 1.00 98.25 71 CYS A N 1
ATOM 531 C CA . CYS A 1 71 ? 10.221 3.413 2.886 1.00 98.25 71 CYS A CA 1
ATOM 532 C C . CYS A 1 71 ? 11.296 3.104 1.832 1.00 98.25 71 CYS A C 1
ATOM 534 O O . CYS A 1 71 ? 12.009 2.110 1.961 1.00 98.25 71 CYS A O 1
ATOM 536 N N . CYS A 1 72 ? 11.479 3.974 0.833 1.00 97.31 72 CYS A N 1
ATOM 537 C CA . CYS A 1 72 ? 12.539 3.808 -0.164 1.00 97.31 72 CYS A CA 1
ATOM 538 C C . CYS A 1 72 ? 13.938 3.917 0.462 1.00 97.31 72 CYS A C 1
ATOM 540 O O . CYS A 1 72 ? 14.830 3.157 0.095 1.00 97.31 72 CYS A O 1
ATOM 542 N N . LYS A 1 73 ? 14.158 4.838 1.416 1.00 97.06 73 LYS A N 1
ATOM 543 C CA . LYS A 1 73 ? 15.441 4.959 2.136 1.00 97.06 73 LYS A CA 1
ATOM 544 C C . LYS A 1 73 ? 15.818 3.663 2.848 1.00 97.06 73 LYS A C 1
ATOM 546 O O . LYS A 1 73 ? 16.968 3.250 2.755 1.00 97.06 73 LYS A O 1
ATOM 551 N N . GLU A 1 74 ? 14.860 3.018 3.501 1.00 96.50 74 GLU A N 1
ATOM 552 C CA . GLU A 1 74 ? 15.089 1.737 4.169 1.00 96.50 74 GLU A CA 1
ATOM 553 C C . GLU A 1 74 ? 15.340 0.603 3.160 1.00 96.50 74 GLU A C 1
ATOM 555 O O . GLU A 1 74 ? 16.285 -0.172 3.310 1.00 96.50 74 GLU A O 1
ATOM 560 N N . ALA A 1 75 ? 14.545 0.543 2.085 1.00 96.44 75 ALA A N 1
ATOM 561 C CA . ALA A 1 75 ? 14.664 -0.485 1.051 1.00 96.44 75 ALA A CA 1
ATOM 562 C C . ALA A 1 75 ? 15.995 -0.433 0.283 1.00 96.44 75 ALA A C 1
ATOM 564 O O . ALA A 1 75 ? 16.501 -1.479 -0.117 1.00 96.44 75 ALA A O 1
ATOM 565 N N . ARG A 1 76 ? 16.618 0.747 0.140 1.00 95.56 76 ARG A N 1
ATOM 566 C CA . ARG A 1 76 ? 17.928 0.923 -0.528 1.00 95.56 76 ARG A CA 1
ATOM 567 C C . ARG A 1 76 ? 19.050 0.056 0.037 1.00 95.56 76 ARG A C 1
ATOM 569 O O . ARG A 1 76 ? 19.995 -0.240 -0.688 1.00 95.56 76 ARG A O 1
ATOM 576 N N . ASN A 1 77 ? 18.943 -0.371 1.291 1.00 91.25 77 ASN A N 1
ATOM 577 C CA . ASN A 1 77 ? 19.940 -1.232 1.924 1.00 91.25 77 ASN A CA 1
ATOM 578 C C . ASN A 1 77 ? 19.813 -2.711 1.511 1.00 91.25 77 ASN A C 1
ATOM 580 O O . ASN A 1 77 ? 20.681 -3.515 1.841 1.00 91.25 77 ASN A O 1
ATOM 584 N N . HIS A 1 78 ? 18.747 -3.086 0.799 1.00 95.25 78 HIS A N 1
ATOM 585 C CA . HIS A 1 78 ? 18.456 -4.462 0.413 1.00 95.25 78 HIS A CA 1
ATOM 586 C C . HIS A 1 78 ? 18.868 -4.741 -1.043 1.00 95.25 78 HIS A C 1
ATOM 588 O O . HIS A 1 78 ? 18.487 -4.008 -1.954 1.00 95.25 78 HIS A O 1
ATOM 594 N N . THR A 1 79 ? 19.592 -5.838 -1.294 1.00 94.31 79 THR A N 1
ATOM 595 C CA . THR A 1 79 ? 20.162 -6.157 -2.621 1.00 94.31 79 THR A CA 1
ATOM 596 C C . THR A 1 79 ? 19.112 -6.265 -3.727 1.00 94.31 79 THR A C 1
ATOM 598 O O . THR A 1 79 ? 19.310 -5.724 -4.810 1.00 94.31 79 THR A O 1
ATOM 601 N N . ASP A 1 80 ? 17.966 -6.896 -3.457 1.00 95.19 80 ASP A N 1
ATOM 602 C CA . ASP A 1 80 ? 16.902 -7.033 -4.467 1.00 95.19 80 ASP A CA 1
ATOM 603 C C . ASP A 1 80 ? 16.190 -5.697 -4.781 1.00 95.19 80 ASP A C 1
ATOM 605 O O . ASP A 1 80 ? 15.392 -5.634 -5.711 1.00 95.19 80 ASP A O 1
ATOM 609 N N . TYR A 1 81 ? 16.475 -4.628 -4.028 1.00 96.19 81 TYR A N 1
ATOM 610 C CA . TYR A 1 81 ? 16.071 -3.264 -4.370 1.00 96.19 81 TYR A CA 1
ATOM 611 C C . TYR A 1 81 ? 17.216 -2.510 -5.060 1.00 96.19 81 TYR A C 1
ATOM 613 O O . TYR A 1 81 ? 17.013 -1.887 -6.093 1.00 96.19 81 TYR A O 1
ATOM 621 N N . SER A 1 82 ? 18.438 -2.559 -4.523 1.00 95.06 82 SER A N 1
ATOM 622 C CA . SER A 1 82 ? 19.548 -1.736 -5.024 1.00 95.06 82 SER A CA 1
ATOM 623 C C . SER A 1 82 ? 20.211 -2.265 -6.297 1.00 95.06 82 SER A C 1
ATOM 625 O O . SER A 1 82 ? 20.697 -1.469 -7.095 1.00 95.06 82 SER A O 1
ATOM 627 N N . ALA A 1 83 ? 20.225 -3.584 -6.507 1.00 94.31 83 ALA A N 1
ATOM 628 C CA . ALA A 1 83 ? 20.924 -4.230 -7.622 1.00 94.31 83 ALA A CA 1
ATOM 629 C C . ALA A 1 83 ? 19.987 -4.876 -8.660 1.00 94.31 83 ALA A C 1
ATOM 631 O O . ALA A 1 83 ? 20.455 -5.356 -9.690 1.00 94.31 83 ALA A O 1
ATOM 632 N N . ASN A 1 84 ? 18.671 -4.898 -8.417 1.00 94.31 84 ASN A N 1
ATOM 633 C CA . ASN A 1 84 ? 17.682 -5.486 -9.322 1.00 94.31 84 ASN A CA 1
ATOM 634 C C . ASN A 1 84 ? 16.665 -4.431 -9.774 1.00 94.31 84 ASN A C 1
ATOM 636 O O . ASN A 1 84 ? 15.747 -4.079 -9.037 1.00 94.31 84 ASN A O 1
ATOM 640 N N . THR A 1 85 ? 16.787 -3.958 -11.017 1.00 92.50 85 THR A N 1
ATOM 641 C CA . THR A 1 85 ? 15.904 -2.918 -11.574 1.00 92.50 85 THR A CA 1
ATOM 642 C C . THR A 1 85 ? 14.427 -3.325 -11.590 1.00 92.50 85 THR A C 1
ATOM 644 O O . THR A 1 85 ? 13.562 -2.478 -11.377 1.00 92.50 85 THR A O 1
ATOM 647 N N . ASN A 1 86 ? 14.116 -4.605 -11.823 1.00 92.50 86 ASN A N 1
ATOM 648 C CA . ASN A 1 86 ? 12.735 -5.095 -11.787 1.00 92.50 86 ASN A CA 1
ATOM 649 C C . ASN A 1 86 ? 12.200 -5.154 -10.350 1.00 92.50 86 ASN A C 1
ATOM 651 O O . ASN A 1 86 ? 11.050 -4.787 -10.117 1.00 92.50 86 ASN A O 1
ATOM 655 N N . GLY A 1 87 ? 13.042 -5.555 -9.392 1.00 94.44 87 GLY A N 1
ATOM 656 C CA . GLY A 1 87 ? 12.716 -5.545 -7.965 1.00 94.44 87 GLY A CA 1
ATOM 657 C C . GLY A 1 87 ? 12.461 -4.134 -7.429 1.00 94.44 87 GLY A C 1
ATOM 658 O O . GLY A 1 87 ? 11.425 -3.899 -6.807 1.00 94.44 87 GLY A O 1
ATOM 659 N N . ALA A 1 88 ? 13.339 -3.179 -7.756 1.00 95.62 88 ALA A N 1
ATOM 660 C CA . ALA A 1 88 ? 13.163 -1.761 -7.435 1.00 95.62 88 ALA A CA 1
ATOM 661 C C . ALA A 1 88 ? 11.857 -1.208 -8.019 1.00 95.62 88 ALA A C 1
ATOM 663 O O . ALA A 1 88 ? 11.041 -0.640 -7.297 1.00 95.62 88 ALA A O 1
ATOM 664 N N . ARG A 1 89 ? 11.617 -1.450 -9.319 1.00 93.50 89 ARG A N 1
ATOM 665 C CA . ARG A 1 89 ? 10.400 -1.007 -10.013 1.00 93.50 89 ARG A CA 1
ATOM 666 C C . ARG A 1 89 ? 9.140 -1.555 -9.351 1.00 93.50 89 ARG A C 1
ATOM 668 O O . ARG A 1 89 ? 8.198 -0.793 -9.146 1.00 93.50 89 ARG A O 1
ATOM 675 N N . LEU A 1 90 ? 9.109 -2.850 -9.033 1.00 94.19 90 LEU A N 1
ATOM 676 C CA . LEU A 1 90 ? 7.976 -3.473 -8.347 1.00 94.19 90 LEU A CA 1
ATOM 677 C C . LEU A 1 90 ? 7.733 -2.839 -6.981 1.00 94.19 90 LEU A C 1
ATOM 679 O O . LEU A 1 90 ? 6.602 -2.460 -6.687 1.00 94.19 90 LEU A O 1
ATOM 683 N N . PHE A 1 91 ? 8.780 -2.704 -6.167 1.00 96.94 91 PHE A N 1
ATOM 684 C CA . PHE A 1 91 ? 8.646 -2.141 -4.829 1.00 96.94 91 PHE A CA 1
ATOM 685 C C . PHE A 1 91 ? 8.167 -0.687 -4.866 1.00 96.94 91 PHE A C 1
ATOM 687 O O . PHE A 1 91 ? 7.190 -0.361 -4.197 1.00 96.94 91 PHE A O 1
ATOM 694 N N . ASP A 1 92 ? 8.795 0.165 -5.681 1.00 96.50 92 ASP A N 1
ATOM 695 C CA . ASP A 1 92 ? 8.442 1.586 -5.783 1.00 96.50 92 ASP A CA 1
ATOM 696 C C . ASP A 1 92 ? 7.004 1.775 -6.290 1.00 96.50 92 ASP A C 1
ATOM 698 O O . ASP A 1 92 ? 6.251 2.594 -5.759 1.00 96.50 92 ASP A O 1
ATOM 702 N N . THR A 1 93 ? 6.594 0.974 -7.279 1.00 94.00 93 THR A N 1
ATOM 703 C CA . THR A 1 93 ? 5.237 1.021 -7.844 1.00 94.00 93 THR A CA 1
ATOM 704 C C . THR A 1 93 ? 4.195 0.603 -6.807 1.00 94.00 93 THR A C 1
ATOM 706 O O . THR A 1 93 ? 3.208 1.306 -6.591 1.00 94.00 93 THR A O 1
ATOM 709 N N . VAL A 1 94 ? 4.426 -0.519 -6.120 1.00 95.94 94 VAL A N 1
ATOM 710 C CA . VAL A 1 94 ? 3.505 -1.038 -5.101 1.00 95.94 94 VAL A CA 1
ATOM 711 C C . VAL A 1 94 ? 3.422 -0.095 -3.905 1.00 95.94 94 VAL A C 1
ATOM 713 O O . VAL A 1 94 ? 2.325 0.157 -3.411 1.00 95.94 94 VAL A O 1
ATOM 716 N N . LEU A 1 95 ? 4.546 0.475 -3.468 1.00 98.00 95 LEU A N 1
ATOM 717 C CA . LEU A 1 95 ? 4.580 1.472 -2.402 1.00 98.00 95 LEU A CA 1
ATOM 718 C C . LEU A 1 95 ? 3.743 2.703 -2.763 1.00 98.00 95 LEU A C 1
ATOM 720 O O . LEU A 1 95 ? 2.907 3.116 -1.960 1.00 98.00 95 LEU A O 1
ATOM 724 N N . LEU A 1 96 ? 3.915 3.262 -3.965 1.00 95.94 96 LEU A N 1
ATOM 725 C CA . LEU A 1 96 ? 3.119 4.403 -4.420 1.00 95.94 96 LEU A CA 1
ATOM 726 C C . LEU A 1 96 ? 1.622 4.067 -4.429 1.00 95.94 96 LEU A C 1
ATOM 728 O O . LEU A 1 96 ? 0.809 4.833 -3.908 1.00 95.94 96 LEU A O 1
ATOM 732 N N . TRP A 1 97 ? 1.247 2.914 -4.985 1.00 95.62 97 TRP A N 1
ATOM 733 C CA . TRP A 1 97 ? -0.153 2.500 -5.050 1.00 95.62 97 TRP A CA 1
ATOM 734 C C . TRP A 1 97 ? -0.760 2.245 -3.678 1.00 95.62 97 TRP A C 1
ATOM 736 O O . TRP A 1 97 ? -1.907 2.629 -3.471 1.00 95.62 97 TRP A O 1
ATOM 746 N N . LEU A 1 98 ? -0.006 1.673 -2.737 1.00 97.88 98 LEU A N 1
ATOM 747 C CA . LEU A 1 98 ? -0.438 1.509 -1.350 1.00 97.88 98 LEU A CA 1
ATOM 748 C C . LEU A 1 98 ? -0.620 2.861 -0.666 1.00 97.88 98 LEU A C 1
ATOM 750 O O . LEU A 1 98 ? -1.650 3.085 -0.045 1.00 97.88 98 LEU A O 1
ATOM 754 N N . VAL A 1 99 ? 0.327 3.787 -0.805 1.00 97.88 99 VAL A N 1
ATOM 755 C CA . VAL A 1 99 ? 0.220 5.127 -0.207 1.00 97.88 99 VAL A CA 1
ATOM 756 C C . VAL A 1 99 ? -1.031 5.851 -0.708 1.00 97.88 99 VAL A C 1
ATOM 758 O O . VAL A 1 99 ? -1.817 6.341 0.104 1.00 97.88 99 VAL A O 1
ATOM 761 N N . ARG A 1 100 ? -1.279 5.830 -2.023 1.00 95.44 100 ARG A N 1
ATOM 762 C CA . ARG A 1 100 ? -2.477 6.438 -2.624 1.00 95.44 100 ARG A CA 1
ATOM 763 C C . ARG A 1 100 ? -3.763 5.701 -2.260 1.00 95.44 100 ARG A C 1
ATOM 765 O O . ARG A 1 100 ? -4.777 6.352 -2.017 1.00 95.44 100 ARG A O 1
ATOM 772 N N . PHE A 1 101 ? -3.717 4.372 -2.184 1.00 96.06 101 PHE A N 1
ATOM 773 C CA . PHE A 1 101 ? -4.838 3.552 -1.736 1.00 96.06 101 PHE A CA 1
ATOM 774 C C . PHE A 1 101 ? -5.234 3.918 -0.307 1.00 96.06 101 PHE A C 1
ATOM 776 O O . PHE A 1 101 ? -6.387 4.266 -0.066 1.00 96.06 101 PHE A O 1
ATOM 783 N N . ILE A 1 102 ? -4.279 3.905 0.629 1.00 97.38 102 ILE A N 1
ATOM 784 C CA . ILE A 1 102 ? -4.548 4.237 2.027 1.00 97.38 102 ILE A CA 1
ATOM 785 C C . ILE A 1 102 ? -5.047 5.673 2.129 1.00 97.38 102 ILE A C 1
ATOM 787 O O . ILE A 1 102 ? -6.114 5.864 2.697 1.00 97.38 102 ILE A O 1
ATOM 791 N N . PHE A 1 103 ? -4.365 6.655 1.527 1.00 95.31 103 PHE A N 1
ATOM 792 C CA . PHE A 1 103 ? -4.829 8.047 1.509 1.00 95.31 103 PHE A CA 1
ATOM 793 C C . PHE A 1 103 ? -6.296 8.148 1.069 1.00 95.31 103 PHE A C 1
ATOM 795 O O . PHE A 1 103 ? -7.128 8.688 1.795 1.00 95.31 103 PHE A O 1
ATOM 802 N N . ASN A 1 104 ? -6.642 7.532 -0.063 1.00 93.50 104 ASN A N 1
ATOM 803 C CA . ASN A 1 104 ? -8.012 7.531 -0.554 1.00 93.50 104 ASN A CA 1
ATOM 804 C C . ASN A 1 104 ? -8.986 6.867 0.437 1.00 93.50 104 ASN A C 1
ATOM 806 O O . ASN A 1 104 ? -10.048 7.417 0.709 1.00 93.50 104 ASN A O 1
ATOM 810 N N . ARG A 1 105 ? -8.628 5.725 1.039 1.00 93.62 105 ARG A N 1
ATOM 811 C CA . ARG A 1 105 ? -9.483 5.048 2.027 1.00 93.62 105 ARG A CA 1
ATOM 812 C C . ARG A 1 105 ? -9.647 5.830 3.328 1.00 93.62 105 ARG A C 1
ATOM 814 O O . ARG A 1 105 ? -10.703 5.704 3.947 1.00 93.62 105 ARG A O 1
ATOM 821 N N . LEU A 1 106 ? -8.670 6.638 3.738 1.00 91.88 106 LEU A N 1
ATOM 822 C CA . LEU A 1 106 ? -8.807 7.521 4.902 1.00 91.88 106 LEU A CA 1
ATOM 823 C C . LEU A 1 106 ? -9.791 8.670 4.629 1.00 91.88 106 LEU A C 1
ATOM 825 O O . LEU A 1 106 ? -10.565 9.008 5.528 1.00 91.88 106 LEU A O 1
ATOM 829 N N . GLU A 1 107 ? -9.810 9.193 3.400 1.00 87.50 107 GLU A N 1
ATOM 830 C CA . GLU A 1 107 ? -10.699 10.285 2.977 1.00 87.50 107 GLU A CA 1
ATOM 831 C C . GLU A 1 107 ? -12.127 9.815 2.660 1.00 87.50 107 GLU A C 1
ATOM 833 O O . GLU A 1 107 ? -13.089 10.527 2.947 1.00 87.50 107 GLU A O 1
ATOM 838 N N . LEU A 1 108 ? -12.296 8.603 2.118 1.00 81.88 108 LEU A N 1
ATOM 839 C CA . LEU A 1 108 ? -13.616 8.084 1.753 1.00 81.88 108 LEU A CA 1
ATOM 840 C C . LEU A 1 108 ? -14.547 7.958 2.964 1.00 81.88 108 LEU A C 1
ATOM 842 O O . LEU A 1 108 ? -14.183 7.405 4.015 1.00 81.88 108 LEU A O 1
ATOM 846 N N . THR A 1 109 ? -15.799 8.373 2.771 1.00 68.81 109 THR A N 1
ATOM 847 C CA . THR A 1 109 ? -16.921 8.053 3.652 1.00 68.81 109 THR A CA 1
ATOM 848 C C . THR A 1 109 ? -17.820 6.982 3.026 1.00 68.81 109 THR A C 1
ATOM 850 O O . THR A 1 109 ? -17.840 6.777 1.815 1.00 68.81 109 THR A O 1
ATOM 853 N N . LYS A 1 110 ? -18.623 6.290 3.849 1.00 62.06 110 LYS A N 1
ATOM 854 C CA . LYS A 1 110 ? -19.565 5.251 3.380 1.00 62.06 110 LYS A CA 1
ATOM 855 C C . LYS A 1 110 ? -20.570 5.756 2.324 1.00 62.06 110 LYS A C 1
ATOM 857 O O . LYS A 1 110 ? -21.142 4.940 1.611 1.00 62.06 110 LYS A O 1
ATOM 862 N N . GLY A 1 111 ? -20.837 7.065 2.279 1.00 65.94 111 GLY A N 1
ATOM 863 C CA . GLY A 1 111 ? -21.741 7.668 1.296 1.00 65.94 111 GLY A CA 1
ATOM 864 C C . GLY A 1 111 ? -21.103 7.886 -0.077 1.00 65.94 111 GLY A C 1
ATOM 865 O O . GLY A 1 111 ? -21.832 7.924 -1.061 1.00 65.94 111 GLY A O 1
ATOM 866 N N . ASP A 1 112 ? -19.773 7.985 -0.135 1.00 71.31 112 ASP A N 1
ATOM 867 C CA . ASP A 1 112 ? -19.032 8.313 -1.359 1.00 71.31 112 ASP A CA 1
ATOM 868 C C . ASP A 1 112 ? -18.775 7.069 -2.215 1.00 71.31 112 ASP A C 1
ATOM 870 O O . ASP A 1 112 ? -18.839 7.128 -3.440 1.00 71.31 112 ASP A O 1
ATOM 874 N N . ASP A 1 113 ? -18.519 5.929 -1.566 1.00 78.06 113 ASP A N 1
ATOM 875 C CA . ASP A 1 113 ? -18.264 4.655 -2.234 1.00 78.06 113 ASP A CA 1
ATOM 876 C C . ASP A 1 113 ? -18.806 3.471 -1.404 1.00 78.06 113 ASP A C 1
ATOM 878 O O . ASP A 1 113 ? -18.243 3.122 -0.356 1.00 78.06 113 ASP A O 1
ATOM 882 N N . PRO A 1 114 ? -19.880 2.799 -1.867 1.00 83.25 114 PRO A N 1
ATOM 883 C CA . PRO A 1 114 ? -20.414 1.606 -1.216 1.00 83.25 114 PRO A CA 1
ATOM 884 C C . PRO A 1 114 ? -19.397 0.468 -1.083 1.00 83.25 114 PRO A C 1
ATOM 886 O O . PRO A 1 114 ? -19.511 -0.346 -0.163 1.00 83.25 114 PRO A O 1
ATOM 889 N N . THR A 1 115 ? -18.392 0.398 -1.961 1.00 85.38 115 THR A N 1
ATOM 890 C CA . THR A 1 115 ? -17.378 -0.661 -1.924 1.00 85.38 115 THR A CA 1
ATOM 891 C C . THR A 1 115 ? -16.426 -0.519 -0.733 1.00 85.38 115 THR A C 1
ATOM 893 O O . THR A 1 115 ? -15.900 -1.523 -0.255 1.00 85.38 115 THR A O 1
ATOM 896 N N . GLY A 1 116 ? -16.308 0.685 -0.158 1.00 89.06 116 GLY A N 1
ATOM 897 C CA . GLY A 1 116 ? -15.565 0.965 1.074 1.00 89.06 116 GLY A CA 1
ATOM 898 C C . GLY A 1 116 ? -16.332 0.660 2.368 1.00 89.06 116 GLY A C 1
ATOM 899 O O . GLY A 1 116 ? -15.813 0.881 3.463 1.00 89.06 116 GLY A O 1
ATOM 900 N N . ALA A 1 117 ? -17.567 0.145 2.294 1.00 90.69 117 ALA A N 1
ATOM 901 C CA . ALA A 1 117 ? -18.412 -0.066 3.473 1.00 90.69 117 ALA A CA 1
ATOM 902 C C . ALA A 1 117 ? -17.804 -1.016 4.524 1.00 90.69 117 ALA A C 1
ATOM 904 O O . ALA A 1 117 ? -18.151 -0.908 5.701 1.00 90.69 117 ALA A O 1
ATOM 905 N N . TYR A 1 118 ? -16.900 -1.919 4.126 1.00 93.06 118 TYR A N 1
ATOM 906 C CA . TYR A 1 118 ? -16.208 -2.838 5.037 1.00 93.06 118 TYR A CA 1
ATOM 907 C C . TYR A 1 118 ? -15.270 -2.124 6.026 1.00 93.06 118 TYR A C 1
ATOM 909 O O . TYR A 1 118 ? -14.957 -2.681 7.073 1.00 93.06 118 TYR A O 1
ATOM 917 N N . LEU A 1 119 ? -14.861 -0.885 5.740 1.00 93.94 119 LEU A N 1
ATOM 918 C CA . LEU A 1 119 ? -14.010 -0.086 6.624 1.00 93.94 119 LEU A CA 1
ATOM 919 C C . LEU A 1 119 ? -14.761 0.479 7.836 1.00 93.94 119 LEU A C 1
ATOM 921 O O . LEU A 1 119 ? -14.131 0.966 8.773 1.00 93.94 119 LEU A O 1
ATOM 925 N N . PHE A 1 120 ? -16.094 0.435 7.833 1.00 91.56 120 PHE A N 1
ATOM 926 C CA . PHE A 1 120 ? -16.936 1.031 8.868 1.00 91.56 120 PHE A CA 1
ATOM 927 C C . PHE A 1 120 ? -17.536 -0.027 9.792 1.00 91.56 120 PHE A C 1
ATOM 929 O O . PHE A 1 120 ? -17.777 -1.163 9.384 1.00 91.56 120 PHE A O 1
ATOM 936 N N . GLU A 1 121 ? -17.824 0.357 11.039 1.00 89.50 121 GLU A N 1
ATOM 937 C CA . GLU A 1 121 ? -18.560 -0.526 11.950 1.00 89.50 121 GLU A CA 1
ATOM 938 C C . GLU A 1 121 ? -19.930 -0.891 11.362 1.00 89.50 121 GLU A C 1
ATOM 940 O O . GLU A 1 121 ? -20.700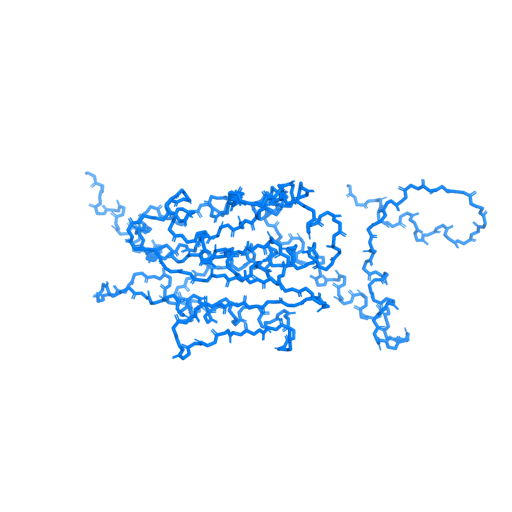 -0.034 10.907 1.00 89.50 121 GLU A O 1
ATOM 945 N N . ARG A 1 122 ? -20.232 -2.191 11.380 1.00 88.69 122 ARG A N 1
ATOM 946 C CA . ARG A 1 122 ? -21.536 -2.721 10.991 1.00 88.69 122 ARG A CA 1
ATOM 947 C C . ARG A 1 122 ? -22.482 -2.679 12.183 1.00 88.69 122 ARG A C 1
ATOM 949 O O . ARG A 1 122 ? -22.075 -2.862 13.326 1.00 88.69 122 ARG A O 1
ATOM 956 N N . THR A 1 123 ? -23.759 -2.434 11.911 1.00 86.06 123 THR A N 1
ATOM 957 C CA . THR A 1 123 ? -24.799 -2.312 12.945 1.00 86.06 123 THR A CA 1
ATOM 958 C C . THR A 1 123 ? -25.054 -3.617 13.692 1.00 86.06 123 THR A C 1
ATOM 960 O O . THR A 1 123 ? -25.479 -3.578 14.838 1.00 86.06 123 THR A O 1
ATOM 963 N N . ASP A 1 124 ? -24.785 -4.755 13.054 1.00 90.06 124 ASP A N 1
ATOM 964 C CA . ASP A 1 124 ? -24.896 -6.096 13.636 1.00 90.06 124 ASP A CA 1
ATOM 965 C C . ASP A 1 124 ? -23.641 -6.523 14.422 1.00 90.06 124 ASP A C 1
ATOM 967 O O . ASP A 1 124 ? -23.599 -7.622 14.966 1.00 90.06 124 ASP A O 1
ATOM 971 N N . GLY A 1 125 ? -22.606 -5.675 14.470 1.00 87.12 125 GLY A N 1
ATOM 972 C CA . GLY A 1 125 ? -21.327 -5.983 15.107 1.00 87.12 125 GLY A CA 1
ATOM 973 C C . GLY A 1 125 ? -20.465 -6.997 14.349 1.00 87.12 125 GLY A C 1
ATOM 974 O O . GLY A 1 125 ? -19.383 -7.332 14.829 1.00 87.12 125 GLY A O 1
ATOM 975 N N . SER A 1 126 ? -20.895 -7.473 13.174 1.00 92.88 126 SER A N 1
ATOM 976 C CA . SER A 1 126 ? -20.107 -8.412 12.381 1.00 92.88 126 SER A CA 1
ATOM 977 C C . SER A 1 126 ? -18.830 -7.756 11.856 1.00 92.88 126 SER A C 1
ATOM 979 O O . SER A 1 126 ? -18.787 -6.564 11.532 1.00 92.88 126 SER A O 1
ATOM 981 N N . LEU A 1 127 ? -17.770 -8.554 11.757 1.00 94.12 127 LEU A N 1
ATOM 982 C CA . LEU A 1 127 ? -16.471 -8.118 11.264 1.00 94.12 127 LEU A CA 1
ATOM 983 C C . LEU A 1 127 ? -16.262 -8.591 9.816 1.00 94.12 127 LEU A C 1
ATOM 985 O O . LEU A 1 127 ? -16.572 -9.743 9.498 1.00 94.12 127 LEU A O 1
ATOM 989 N N . PRO A 1 128 ? -15.762 -7.728 8.913 1.00 93.69 128 PRO A N 1
ATOM 990 C CA . PRO A 1 128 ? -15.458 -8.127 7.541 1.00 93.69 128 PRO A CA 1
ATOM 991 C C . PRO A 1 128 ? -14.344 -9.184 7.493 1.00 93.69 128 PRO A C 1
ATOM 993 O O . PRO A 1 128 ? -13.453 -9.213 8.345 1.00 93.69 128 PRO A O 1
ATOM 996 N N . HIS A 1 129 ? -14.390 -10.061 6.489 1.00 92.75 129 HIS A N 1
ATOM 997 C CA . HIS A 1 129 ? -13.273 -10.950 6.159 1.00 92.75 129 HIS A CA 1
ATOM 998 C C . HIS A 1 129 ? -12.175 -10.187 5.402 1.00 92.75 129 HIS A C 1
ATOM 1000 O O . HIS A 1 129 ? -12.449 -9.126 4.832 1.00 92.75 129 HIS A O 1
ATOM 1006 N N . GLU A 1 130 ? -10.953 -10.723 5.377 1.00 92.06 130 GLU A N 1
ATOM 1007 C CA . GLU A 1 130 ? -9.824 -10.116 4.655 1.00 92.06 130 GLU A CA 1
ATOM 1008 C C . GLU A 1 130 ? -10.078 -9.989 3.143 1.00 92.06 130 GLU A C 1
ATOM 1010 O O . GLU A 1 130 ? -9.651 -9.007 2.538 1.00 92.06 130 GLU A O 1
ATOM 1015 N N . ASP A 1 131 ? -10.892 -10.874 2.561 1.00 90.94 131 ASP A N 1
ATOM 1016 C CA . ASP A 1 131 ? -11.322 -10.836 1.155 1.00 90.94 131 ASP A CA 1
ATOM 1017 C C . ASP A 1 131 ? -11.938 -9.492 0.751 1.00 90.94 131 ASP A C 1
ATOM 1019 O O . ASP A 1 131 ? -11.807 -9.070 -0.396 1.00 90.94 131 ASP A O 1
ATOM 1023 N N . ALA A 1 132 ? -12.606 -8.794 1.677 1.00 92.81 132 ALA A N 1
ATOM 1024 C CA . ALA A 1 132 ? -13.173 -7.481 1.386 1.00 92.81 132 ALA A CA 1
ATOM 1025 C C . ALA A 1 132 ? -12.069 -6.457 1.075 1.00 92.81 132 ALA A C 1
ATOM 1027 O O . ALA A 1 132 ? -12.175 -5.723 0.093 1.00 92.81 132 ALA A O 1
ATOM 1028 N N . LEU A 1 133 ? -10.994 -6.458 1.872 1.00 94.69 133 LEU A N 1
ATOM 1029 C CA . LEU A 1 133 ? -9.816 -5.624 1.640 1.00 94.69 133 LEU A CA 1
ATOM 1030 C C . LEU A 1 133 ? -9.045 -6.090 0.401 1.00 94.69 133 LEU A C 1
ATOM 1032 O O . LEU A 1 133 ? -8.620 -5.261 -0.400 1.00 94.69 133 LEU A O 1
ATOM 1036 N N . GLN A 1 134 ? -8.903 -7.400 0.201 1.00 92.12 134 GLN A N 1
ATOM 1037 C CA . GLN A 1 134 ? -8.220 -7.942 -0.973 1.00 92.12 134 GLN A CA 1
ATOM 1038 C C . GLN A 1 134 ? -8.922 -7.528 -2.270 1.00 92.12 134 GLN A C 1
ATOM 1040 O O . GLN A 1 134 ? -8.278 -7.001 -3.170 1.00 92.12 134 GLN A O 1
ATOM 1045 N N . GLN A 1 135 ? -10.238 -7.723 -2.377 1.00 91.00 135 GLN A N 1
ATOM 1046 C CA . GLN A 1 135 ? -10.993 -7.338 -3.572 1.00 91.00 135 GLN A CA 1
ATOM 1047 C C . GLN A 1 135 ? -10.938 -5.829 -3.812 1.00 91.00 135 GLN A C 1
ATOM 1049 O O . GLN A 1 135 ? -10.888 -5.385 -4.957 1.00 91.00 135 GLN A O 1
ATOM 1054 N N . ASP A 1 136 ? -10.952 -5.042 -2.739 1.00 93.44 136 ASP A N 1
ATOM 1055 C CA . ASP A 1 136 ? -10.858 -3.594 -2.822 1.00 93.44 136 ASP A CA 1
ATOM 1056 C C . ASP A 1 136 ? -9.493 -3.125 -3.332 1.00 93.44 136 ASP A C 1
ATOM 1058 O O . ASP A 1 136 ? -9.416 -2.355 -4.292 1.00 93.44 136 ASP A O 1
ATOM 1062 N N . PHE A 1 137 ? -8.412 -3.659 -2.764 1.00 93.81 137 PHE A N 1
ATOM 1063 C CA . PHE A 1 137 ? -7.067 -3.361 -3.233 1.00 93.81 137 PHE A CA 1
ATOM 1064 C C . PHE A 1 137 ? -6.826 -3.899 -4.652 1.00 93.81 137 PHE A C 1
ATOM 1066 O O . PHE A 1 137 ? -6.229 -3.208 -5.471 1.00 93.81 137 PHE A O 1
ATOM 1073 N N . PHE A 1 138 ? -7.361 -5.073 -5.002 1.00 91.62 138 PHE A N 1
ATOM 1074 C CA . PHE A 1 138 ? -7.290 -5.604 -6.365 1.00 91.62 138 PHE A CA 1
ATOM 1075 C C . PHE A 1 138 ? -7.968 -4.671 -7.374 1.00 91.62 138 PHE A C 1
ATOM 1077 O O . PHE A 1 138 ? -7.353 -4.315 -8.377 1.00 91.62 138 PHE A O 1
ATOM 1084 N N . ARG A 1 139 ? -9.206 -4.225 -7.101 1.00 90.50 139 ARG A N 1
ATOM 1085 C CA . ARG A 1 139 ? -9.912 -3.259 -7.963 1.00 90.50 139 ARG A CA 1
ATOM 1086 C C . ARG A 1 139 ? -9.130 -1.958 -8.105 1.00 90.50 139 ARG A C 1
ATOM 1088 O O . ARG A 1 139 ? -9.050 -1.433 -9.208 1.00 90.50 139 ARG A O 1
ATOM 1095 N N . TRP A 1 140 ? -8.551 -1.464 -7.011 1.00 91.75 140 TRP A N 1
ATOM 1096 C CA . TRP A 1 140 ? -7.712 -0.269 -7.023 1.00 91.75 140 TRP A CA 1
ATOM 1097 C C . TRP A 1 140 ? -6.482 -0.436 -7.917 1.00 91.75 140 TRP A C 1
ATOM 1099 O O . TRP A 1 140 ? -6.199 0.416 -8.748 1.00 91.75 140 TRP A O 1
ATOM 1109 N N . VAL A 1 141 ? -5.748 -1.538 -7.787 1.00 90.69 141 VAL A N 1
ATOM 1110 C CA . VAL A 1 141 ? -4.527 -1.748 -8.574 1.00 90.69 141 VAL A CA 1
ATOM 1111 C C . VAL A 1 141 ? -4.842 -2.051 -10.045 1.00 90.69 141 VAL A C 1
ATOM 1113 O O . VAL A 1 141 ? -4.102 -1.623 -10.932 1.00 90.69 141 VAL A O 1
ATOM 1116 N N . ALA A 1 142 ? -5.972 -2.702 -10.329 1.00 87.88 142 ALA A N 1
ATOM 1117 C CA . ALA A 1 142 ? -6.431 -2.990 -11.688 1.00 87.88 142 ALA A CA 1
ATOM 1118 C C . ALA A 1 142 ? -6.737 -1.732 -12.524 1.00 87.88 142 ALA A C 1
ATOM 1120 O O . ALA A 1 142 ? -6.822 -1.830 -13.745 1.00 87.88 142 ALA A O 1
ATOM 1121 N N . THR A 1 143 ? -6.869 -0.546 -11.912 1.00 86.56 143 THR A N 1
ATOM 1122 C CA . THR A 1 143 ? -6.970 0.713 -12.673 1.00 86.56 143 THR A CA 1
ATOM 1123 C C . THR A 1 143 ? -5.621 1.220 -13.182 1.00 86.56 143 THR A C 1
ATOM 1125 O O . THR A 1 143 ? -5.593 2.104 -14.034 1.00 86.56 143 THR A O 1
ATOM 1128 N N . TYR A 1 144 ? -4.508 0.704 -12.649 1.00 81.06 144 TYR A N 1
ATOM 1129 C CA . TYR A 1 144 ? -3.151 1.152 -12.975 1.00 81.06 144 TYR A CA 1
ATOM 1130 C C . TYR A 1 144 ? -2.335 0.115 -13.747 1.00 81.06 144 TYR A C 1
ATOM 1132 O O . TYR A 1 144 ? -1.507 0.490 -14.574 1.00 81.06 144 TYR A O 1
ATOM 1140 N N . ALA A 1 145 ? -2.539 -1.172 -13.469 1.00 76.56 145 ALA A N 1
ATOM 1141 C CA . ALA A 1 145 ? -1.826 -2.265 -14.119 1.00 76.56 145 ALA A CA 1
ATOM 1142 C C . ALA A 1 145 ? -2.719 -3.018 -15.104 1.00 76.56 145 ALA A C 1
ATOM 1144 O O . ALA A 1 145 ? -3.924 -3.169 -14.894 1.00 76.56 145 ALA A O 1
ATOM 1145 N N . ALA A 1 146 ? -2.105 -3.539 -16.168 1.00 69.88 146 ALA A N 1
ATOM 1146 C CA . ALA A 1 146 ? -2.787 -4.452 -17.068 1.00 69.88 146 ALA A CA 1
ATOM 1147 C C . ALA A 1 146 ? -3.163 -5.740 -16.322 1.00 69.88 146 ALA A C 1
ATOM 1149 O O . ALA A 1 146 ? -2.439 -6.205 -15.441 1.00 69.88 146 ALA A O 1
ATOM 1150 N N . ALA A 1 147 ? -4.276 -6.361 -16.716 1.00 62.44 147 ALA A N 1
ATOM 1151 C CA . ALA A 1 147 ? -4.749 -7.596 -16.093 1.00 62.44 147 ALA A CA 1
ATOM 1152 C C . ALA A 1 147 ? -3.717 -8.743 -16.153 1.00 62.44 147 ALA A C 1
ATOM 1154 O O . ALA A 1 147 ? -3.724 -9.603 -15.284 1.00 62.44 147 ALA A O 1
ATOM 1155 N N . SER A 1 148 ? -2.810 -8.751 -17.138 1.00 58.16 148 SER A N 1
ATOM 1156 C CA . SER A 1 148 ? -1.716 -9.733 -17.240 1.00 58.16 148 SER A CA 1
ATOM 1157 C C . SER A 1 148 ? -0.665 -9.609 -16.137 1.00 58.16 148 SER A C 1
ATOM 1159 O O . SER A 1 148 ? 0.039 -10.575 -15.844 1.00 58.16 148 SER A O 1
ATOM 1161 N N . ASP A 1 149 ? -0.548 -8.425 -15.541 1.00 69.31 149 ASP A N 1
ATOM 1162 C CA . ASP A 1 149 ? 0.471 -8.110 -14.542 1.00 69.31 149 ASP A CA 1
ATOM 1163 C C . ASP A 1 149 ? -0.047 -8.330 -13.116 1.00 69.31 149 ASP A C 1
ATOM 1165 O O . ASP A 1 149 ? 0.722 -8.213 -12.160 1.00 69.31 149 ASP A O 1
ATOM 1169 N N . LEU A 1 150 ? -1.337 -8.668 -12.982 1.00 74.81 150 LEU A N 1
ATOM 1170 C CA . LEU A 1 150 ? -2.050 -8.861 -11.727 1.00 74.81 150 LEU A CA 1
ATOM 1171 C C . LEU A 1 150 ? -2.678 -10.250 -11.654 1.00 74.81 150 LEU A C 1
ATOM 1173 O O . LEU A 1 150 ? -3.560 -10.600 -12.430 1.00 74.81 150 LEU A O 1
ATOM 1177 N N . GLU A 1 151 ? -2.297 -11.014 -10.638 1.00 70.94 151 GLU A N 1
ATOM 1178 C CA . GLU A 1 151 ? -2.949 -12.283 -10.314 1.00 70.94 151 GLU A CA 1
ATOM 1179 C C . GLU A 1 151 ? -3.490 -12.221 -8.885 1.00 70.94 151 GLU A C 1
ATOM 1181 O O . GLU A 1 151 ? -2.747 -11.934 -7.945 1.00 70.94 151 GLU A O 1
ATOM 1186 N N . SER A 1 152 ? -4.782 -12.512 -8.713 1.00 67.19 152 SER A N 1
ATOM 1187 C CA . SER A 1 152 ? -5.338 -12.874 -7.407 1.00 67.19 152 SER A CA 1
ATOM 1188 C C . SER A 1 152 ? -5.193 -14.383 -7.250 1.00 67.19 152 SER A C 1
ATOM 1190 O O . SER A 1 152 ? -5.759 -15.144 -8.041 1.00 67.19 152 SER A O 1
ATOM 1192 N N . THR A 1 153 ? -4.415 -14.843 -6.269 1.00 60.00 153 THR A N 1
ATOM 1193 C CA . THR A 1 153 ? -4.264 -16.285 -6.059 1.00 60.00 153 THR A CA 1
ATOM 1194 C C . THR A 1 153 ? -5.441 -16.780 -5.220 1.00 60.00 153 THR A C 1
ATOM 1196 O O . THR A 1 153 ? -5.487 -16.576 -4.018 1.00 60.00 153 THR A O 1
ATOM 1199 N N . ASN A 1 154 ? -6.395 -17.457 -5.863 1.00 54.78 154 ASN A N 1
ATOM 1200 C CA . ASN A 1 154 ? -7.436 -18.281 -5.235 1.00 54.78 154 ASN A CA 1
ATOM 1201 C C . ASN A 1 154 ? -8.260 -17.643 -4.095 1.00 54.78 154 ASN A C 1
ATOM 1203 O O . ASN A 1 154 ? -8.278 -18.149 -2.969 1.00 54.78 154 ASN A O 1
ATOM 1207 N N . ILE A 1 155 ? -9.113 -16.678 -4.454 1.00 49.91 155 ILE A N 1
ATOM 1208 C CA . ILE A 1 155 ? -10.269 -16.249 -3.634 1.00 49.91 155 ILE A CA 1
ATOM 1209 C C . ILE A 1 155 ? -11.103 -17.469 -3.175 1.00 49.91 155 ILE A C 1
ATOM 1211 O O . ILE A 1 155 ? -11.599 -17.515 -2.056 1.00 49.91 155 ILE A O 1
ATOM 1215 N N . ALA A 1 156 ? -11.203 -18.515 -4.006 1.00 39.41 156 ALA A N 1
ATOM 1216 C CA . ALA A 1 156 ? -11.969 -19.726 -3.699 1.00 39.41 156 ALA A CA 1
ATOM 1217 C C . ALA A 1 156 ? -11.302 -20.689 -2.690 1.00 39.41 156 ALA A C 1
ATOM 1219 O O . ALA A 1 156 ? -11.999 -21.526 -2.123 1.00 39.41 156 ALA A O 1
ATOM 1220 N N . SER A 1 157 ? -9.983 -20.605 -2.458 1.00 45.94 157 SER A N 1
ATOM 1221 C CA . SER A 1 157 ? -9.270 -21.490 -1.514 1.00 45.94 157 SER A CA 1
ATOM 1222 C C . SER A 1 157 ? -8.903 -20.805 -0.193 1.00 45.94 157 SER A C 1
ATOM 1224 O O . SER A 1 157 ? -8.105 -21.356 0.565 1.00 45.94 157 SER A O 1
ATOM 1226 N N . GLY A 1 158 ? -9.425 -19.599 0.063 1.00 48.38 158 GLY A N 1
ATOM 1227 C CA . GLY A 1 158 ? -9.175 -18.839 1.292 1.00 48.38 158 GLY A CA 1
ATOM 1228 C C . GLY A 1 158 ? -7.771 -18.236 1.403 1.00 48.38 158 GLY A C 1
ATOM 1229 O O . GLY A 1 158 ? -7.313 -17.986 2.514 1.00 48.38 158 GLY A O 1
ATOM 1230 N N . ARG A 1 159 ? -7.060 -18.041 0.281 1.00 59.28 159 ARG A N 1
ATOM 1231 C CA . ARG A 1 159 ? -5.798 -17.287 0.260 1.00 59.28 159 ARG A CA 1
ATOM 1232 C C . ARG A 1 159 ? -6.065 -15.888 -0.278 1.00 59.28 159 ARG A C 1
ATOM 1234 O O . ARG A 1 159 ? -6.547 -15.735 -1.396 1.00 59.28 159 ARG A O 1
ATOM 1241 N N . ALA A 1 160 ? -5.746 -14.882 0.527 1.00 60.25 160 ALA A N 1
ATOM 1242 C CA . ALA A 1 160 ? -5.961 -13.492 0.177 1.00 60.25 160 ALA A CA 1
ATOM 1243 C C . ALA A 1 160 ? -4.643 -12.806 -0.192 1.00 60.25 160 ALA A C 1
ATOM 1245 O O . ALA A 1 160 ? -4.102 -12.015 0.572 1.00 60.25 160 ALA A O 1
ATOM 1246 N N . ASP A 1 161 ? -4.102 -13.113 -1.369 1.00 82.88 161 ASP A N 1
ATOM 1247 C CA . ASP A 1 161 ? -2.899 -12.448 -1.871 1.00 82.88 161 ASP A CA 1
ATOM 1248 C C 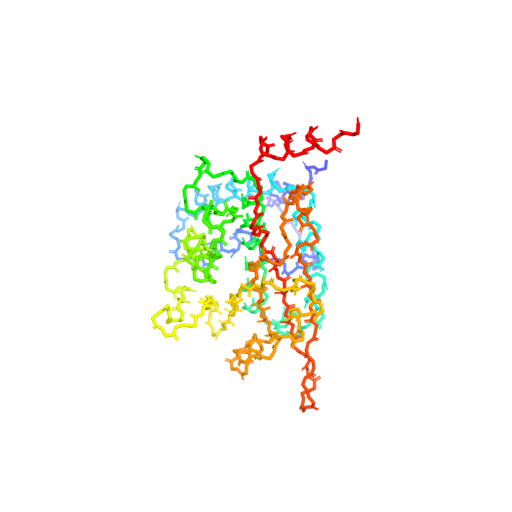. ASP A 1 161 ? -3.133 -11.775 -3.233 1.00 82.88 161 ASP A C 1
ATOM 1250 O O . ASP A 1 161 ? -4.089 -12.078 -3.964 1.00 82.88 161 ASP A O 1
ATOM 1254 N N . ILE A 1 162 ? -2.287 -10.787 -3.533 1.00 88.62 162 ILE A N 1
ATOM 1255 C CA . ILE A 1 162 ? -2.218 -10.108 -4.829 1.00 88.62 162 ILE A CA 1
ATOM 1256 C C . ILE A 1 162 ? -0.772 -10.146 -5.298 1.00 88.62 162 ILE A C 1
ATOM 1258 O O . ILE A 1 162 ? 0.141 -9.700 -4.599 1.00 88.62 162 ILE A O 1
ATOM 1262 N N . ARG A 1 163 ? -0.561 -10.676 -6.501 1.00 89.38 163 ARG A N 1
ATOM 1263 C CA . ARG A 1 163 ? 0.758 -10.786 -7.116 1.00 89.38 163 ARG A CA 1
ATOM 1264 C C . ARG A 1 163 ? 0.908 -9.780 -8.243 1.00 89.38 163 ARG A C 1
ATOM 1266 O O . ARG A 1 163 ? 0.054 -9.704 -9.120 1.00 89.38 163 ARG A O 1
ATOM 1273 N N . LEU A 1 164 ? 2.044 -9.091 -8.233 1.00 90.56 164 LEU A N 1
ATOM 1274 C CA . LEU A 1 164 ? 2.483 -8.174 -9.277 1.00 90.56 164 LEU A CA 1
ATOM 1275 C C . LEU A 1 164 ? 3.744 -8.699 -9.954 1.00 90.56 164 LEU A C 1
ATOM 1277 O O . LEU A 1 164 ? 4.567 -9.336 -9.292 1.00 90.56 164 LEU A O 1
ATOM 1281 N N . ARG A 1 165 ? 3.913 -8.420 -11.249 1.00 91.00 165 ARG A N 1
ATOM 1282 C CA . ARG A 1 165 ? 5.055 -8.894 -12.046 1.00 91.00 165 ARG A CA 1
ATOM 1283 C C . ARG A 1 165 ? 5.797 -7.749 -12.738 1.00 91.00 165 ARG A C 1
ATOM 1285 O O . ARG A 1 165 ? 5.190 -6.781 -13.178 1.00 91.00 165 ARG A O 1
ATOM 1292 N N . SER A 1 166 ? 7.120 -7.872 -12.844 1.00 88.12 166 SER A N 1
ATOM 1293 C CA . SER A 1 166 ? 7.966 -7.031 -13.703 1.00 88.12 166 SER A CA 1
ATOM 1294 C C . SER A 1 166 ? 9.071 -7.894 -14.297 1.00 88.12 166 SER A C 1
ATOM 1296 O O . SER A 1 166 ? 10.037 -8.243 -13.617 1.00 88.12 166 SER A O 1
ATOM 1298 N N . GLY A 1 167 ? 8.929 -8.255 -15.572 1.00 87.12 167 GLY A N 1
ATOM 1299 C CA . GLY A 1 167 ? 9.826 -9.219 -16.207 1.00 87.12 167 GLY A CA 1
ATOM 1300 C C . GLY A 1 167 ? 9.796 -10.571 -15.471 1.00 87.12 167 GLY A C 1
ATOM 1301 O O . GLY A 1 167 ? 8.706 -11.108 -15.272 1.00 87.12 167 GLY A O 1
ATOM 1302 N N . PRO A 1 168 ? 10.953 -11.133 -15.065 1.00 88.62 168 PRO A N 1
ATOM 1303 C CA . PRO A 1 168 ? 11.006 -12.406 -14.344 1.00 88.62 168 PRO A CA 1
ATOM 1304 C C . PRO A 1 168 ? 10.638 -12.280 -12.857 1.00 88.62 168 PRO A C 1
ATOM 1306 O O . PRO A 1 168 ? 10.419 -13.296 -12.200 1.00 88.62 168 PRO A O 1
ATOM 1309 N N . GLU A 1 169 ? 10.582 -11.058 -12.322 1.00 92.75 169 GLU A N 1
ATOM 1310 C CA . GLU A 1 169 ? 10.368 -10.826 -10.897 1.00 92.75 169 GLU A CA 1
ATOM 1311 C C . GLU A 1 169 ? 8.891 -10.715 -10.548 1.00 92.75 169 GLU A C 1
ATOM 1313 O O . GLU A 1 169 ? 8.072 -10.233 -11.338 1.00 92.75 169 GLU A O 1
ATOM 1318 N N . ARG A 1 170 ? 8.563 -11.097 -9.311 1.00 91.44 170 ARG A N 1
ATOM 1319 C CA . ARG A 1 170 ? 7.224 -10.930 -8.741 1.00 91.44 170 ARG A CA 1
ATOM 1320 C C . ARG A 1 170 ? 7.265 -10.388 -7.319 1.00 91.44 170 ARG A C 1
ATOM 1322 O O . ARG A 1 170 ? 8.096 -10.788 -6.512 1.00 91.44 170 ARG A O 1
ATOM 1329 N N . LEU A 1 171 ? 6.312 -9.537 -6.980 1.00 92.81 171 LEU A N 1
ATOM 1330 C CA . LEU A 1 171 ? 6.093 -9.065 -5.617 1.00 92.81 171 LEU A CA 1
ATOM 1331 C C . LEU A 1 171 ? 4.712 -9.532 -5.168 1.00 92.81 171 LEU A C 1
ATOM 1333 O O . LEU A 1 171 ? 3.751 -9.439 -5.931 1.00 92.81 171 LEU A O 1
ATOM 1337 N N . VAL A 1 172 ? 4.624 -10.068 -3.951 1.00 92.12 172 VAL A N 1
ATOM 1338 C CA . VAL A 1 172 ? 3.355 -10.514 -3.365 1.00 92.12 172 VAL A CA 1
ATOM 1339 C C . VAL A 1 172 ? 2.949 -9.585 -2.228 1.00 92.12 172 VAL A C 1
ATOM 1341 O O . VAL A 1 172 ? 3.754 -9.267 -1.348 1.00 92.12 172 VAL A O 1
ATOM 1344 N N . VAL A 1 173 ? 1.692 -9.157 -2.282 1.00 94.62 173 VAL A N 1
ATOM 1345 C CA . VAL A 1 173 ? 0.990 -8.458 -1.212 1.00 94.62 173 VAL A CA 1
ATOM 1346 C C . VAL A 1 173 ? 0.118 -9.481 -0.497 1.00 94.62 173 VAL A C 1
ATOM 1348 O O . VAL A 1 173 ? -0.904 -9.905 -1.033 1.00 94.62 173 VAL A O 1
ATOM 1351 N N . GLU A 1 174 ? 0.549 -9.892 0.692 1.00 94.44 174 GLU A N 1
ATOM 1352 C CA . GLU A 1 174 ? -0.225 -10.744 1.594 1.00 94.44 174 GLU A CA 1
ATOM 1353 C C . GLU A 1 174 ? -1.278 -9.882 2.293 1.00 94.44 174 GLU A C 1
ATOM 1355 O O . GLU A 1 174 ? -0.928 -8.890 2.938 1.00 94.44 174 GLU A O 1
ATOM 1360 N N . VAL A 1 175 ? -2.556 -10.236 2.173 1.00 94.94 175 VAL A N 1
ATOM 1361 C CA . VAL A 1 175 ? -3.657 -9.510 2.812 1.00 94.94 175 VAL A CA 1
ATOM 1362 C C . VAL A 1 175 ? -4.132 -10.280 4.037 1.00 94.94 175 VAL A C 1
ATOM 1364 O O . VAL A 1 175 ? -4.360 -11.485 3.972 1.00 94.94 175 VAL A O 1
ATOM 1367 N N . LYS A 1 176 ? -4.280 -9.578 5.163 1.00 95.69 176 LYS A N 1
ATOM 1368 C CA . LYS A 1 176 ? -4.808 -10.133 6.415 1.00 95.69 176 LYS A CA 1
ATOM 1369 C C . LYS A 1 176 ? -5.852 -9.229 7.045 1.00 95.69 176 LYS A C 1
ATOM 1371 O O . LYS A 1 176 ? -5.925 -8.036 6.751 1.00 95.69 176 LYS A O 1
ATOM 1376 N N . ARG A 1 177 ? -6.628 -9.779 7.975 1.00 95.94 177 ARG A N 1
ATOM 1377 C CA . ARG A 1 177 ? -7.338 -8.999 9.000 1.00 95.94 177 ARG A CA 1
ATOM 1378 C C . ARG A 1 177 ? -6.770 -9.305 10.379 1.00 95.94 177 ARG A C 1
ATOM 1380 O O . ARG A 1 177 ? -6.362 -10.432 10.634 1.00 95.94 177 ARG A O 1
ATOM 1387 N N . GLU A 1 178 ? -6.797 -8.324 11.270 1.00 97.00 178 GLU A N 1
ATOM 1388 C CA . GLU A 1 178 ? -6.376 -8.489 12.661 1.00 97.00 178 GLU A CA 1
ATOM 1389 C C . GLU A 1 178 ? -7.460 -7.960 13.601 1.00 97.00 178 GLU A C 1
ATOM 1391 O O . GLU A 1 178 ? -7.910 -6.826 13.459 1.00 97.00 178 GLU A O 1
ATOM 1396 N N . GLU A 1 179 ? -7.900 -8.789 14.548 1.00 96.44 179 GLU A N 1
ATOM 1397 C CA . GLU A 1 179 ? -9.060 -8.516 15.412 1.00 96.44 179 GLU A CA 1
ATOM 1398 C C . GLU A 1 179 ? -8.681 -8.263 16.877 1.00 96.44 179 GLU A C 1
ATOM 1400 O O . GLU A 1 179 ? -9.519 -7.791 17.646 1.00 96.44 179 GLU A O 1
ATOM 1405 N N . LYS A 1 180 ? -7.446 -8.586 17.284 1.00 95.88 180 LYS A N 1
ATOM 1406 C CA . LYS A 1 180 ? -7.006 -8.551 18.686 1.00 95.88 180 LYS A CA 1
ATOM 1407 C C . LYS A 1 180 ? -5.960 -7.479 18.951 1.00 95.88 180 LYS A C 1
ATOM 1409 O O . LYS A 1 180 ? -6.142 -6.684 19.866 1.00 95.88 180 LYS A O 1
ATOM 1414 N N . ASP A 1 181 ? -4.878 -7.465 18.176 1.00 96.62 181 ASP A N 1
ATOM 1415 C CA . ASP A 1 181 ? -3.788 -6.498 18.342 1.00 96.62 181 ASP A CA 1
ATOM 1416 C C . ASP A 1 181 ? -3.093 -6.225 17.005 1.00 96.62 181 ASP A C 1
ATOM 1418 O O . ASP A 1 181 ? -2.326 -7.040 16.496 1.00 96.62 181 ASP A O 1
ATOM 1422 N N . CYS A 1 182 ? -3.350 -5.036 16.460 1.00 96.56 182 CYS A N 1
ATOM 1423 C CA . CYS A 1 182 ? -2.805 -4.584 15.185 1.00 96.56 182 CYS A CA 1
ATOM 1424 C C . CYS A 1 182 ? -1.535 -3.717 15.350 1.00 96.56 182 CYS A C 1
ATOM 1426 O O . CYS A 1 182 ? -1.222 -2.873 14.499 1.00 96.56 182 CYS A O 1
ATOM 1428 N N . SER A 1 183 ? -0.794 -3.881 16.451 1.00 97.38 183 SER A N 1
ATOM 1429 C CA . SER A 1 183 ? 0.555 -3.326 16.596 1.00 97.38 183 SER A CA 1
ATOM 1430 C C . SER A 1 183 ? 1.521 -3.988 15.611 1.00 97.38 183 SER A C 1
ATOM 1432 O O . SER A 1 183 ? 1.423 -5.180 15.320 1.00 97.38 183 SER A O 1
ATOM 1434 N N . PHE A 1 184 ? 2.484 -3.227 15.084 1.00 98.19 184 PHE A N 1
ATOM 1435 C CA . PHE A 1 184 ? 3.406 -3.763 14.080 1.00 98.19 184 PHE A CA 1
ATOM 1436 C C . PHE A 1 184 ? 4.220 -4.959 14.584 1.00 98.19 184 PHE A C 1
ATOM 1438 O O . PHE A 1 184 ? 4.479 -5.885 13.819 1.00 98.19 184 PHE A O 1
ATOM 1445 N N . ASP A 1 185 ? 4.572 -4.986 15.870 1.00 97.94 185 ASP A N 1
ATOM 1446 C CA . ASP A 1 185 ? 5.306 -6.102 16.463 1.00 97.94 185 ASP A CA 1
ATOM 1447 C C . ASP A 1 185 ? 4.466 -7.383 16.503 1.00 97.94 185 ASP A C 1
ATOM 1449 O O . ASP A 1 185 ? 4.985 -8.465 16.214 1.00 97.94 185 ASP A O 1
ATOM 1453 N N . THR A 1 186 ? 3.171 -7.278 16.812 1.00 97.88 186 THR A N 1
ATOM 1454 C CA . THR A 1 186 ? 2.252 -8.423 16.787 1.00 97.88 186 THR A CA 1
ATOM 1455 C C . THR A 1 186 ? 1.987 -8.890 15.361 1.00 97.88 186 THR A C 1
ATOM 1457 O O . THR A 1 186 ? 2.064 -10.093 15.098 1.00 97.88 186 THR A O 1
ATOM 1460 N N . LEU A 1 187 ? 1.776 -7.967 14.418 1.00 97.94 187 LEU A N 1
ATOM 1461 C CA . LEU A 1 187 ? 1.619 -8.303 12.999 1.00 97.94 187 LEU A CA 1
ATOM 1462 C C . LEU A 1 187 ? 2.861 -9.011 12.449 1.00 97.94 187 LEU A C 1
ATOM 1464 O O . LEU A 1 187 ? 2.754 -10.042 11.785 1.00 97.94 187 LEU A O 1
ATOM 1468 N N . PHE A 1 188 ? 4.047 -8.493 12.768 1.00 97.00 188 PHE A N 1
ATOM 1469 C CA . PHE A 1 188 ? 5.313 -9.089 12.367 1.00 97.00 188 PHE A CA 1
ATOM 1470 C C . PHE A 1 188 ? 5.464 -10.507 12.928 1.00 97.00 188 PHE A C 1
ATOM 1472 O O . PHE A 1 188 ? 5.706 -11.445 12.170 1.00 97.00 188 PHE A O 1
ATOM 1479 N N . LYS A 1 189 ? 5.253 -10.699 14.235 1.00 96.25 189 LYS A N 1
ATOM 1480 C CA . LYS A 1 189 ? 5.339 -12.024 14.873 1.00 96.25 189 LYS A CA 1
ATOM 1481 C C . LYS A 1 189 ? 4.336 -13.025 14.294 1.00 96.25 189 LYS A C 1
ATOM 1483 O O . LYS A 1 189 ? 4.674 -14.196 14.152 1.00 96.25 189 LYS A O 1
ATOM 1488 N N . SER A 1 190 ? 3.131 -12.570 13.959 1.00 95.50 190 SER A N 1
ATOM 1489 C CA . SER A 1 190 ? 2.028 -13.445 13.545 1.00 95.50 190 SER A CA 1
ATOM 1490 C C . SER A 1 190 ? 2.079 -13.815 12.062 1.00 95.50 190 SER A C 1
ATOM 1492 O O . SER A 1 190 ? 1.753 -14.945 11.701 1.00 95.50 190 SER A O 1
ATOM 1494 N N . TYR A 1 191 ? 2.513 -12.893 11.195 1.00 94.75 191 TYR A N 1
ATOM 1495 C CA . TYR A 1 191 ? 2.317 -13.021 9.745 1.00 94.75 191 TYR A CA 1
ATOM 1496 C C . TYR A 1 191 ? 3.606 -12.947 8.910 1.00 94.75 191 TYR A C 1
ATOM 1498 O O . TYR A 1 191 ? 3.568 -13.251 7.713 1.00 94.75 191 TYR A O 1
ATOM 1506 N N . ALA A 1 192 ? 4.768 -12.612 9.493 1.00 91.25 192 ALA A N 1
ATOM 1507 C CA . ALA A 1 192 ? 6.014 -12.498 8.722 1.00 91.25 192 ALA A CA 1
ATOM 1508 C C . ALA A 1 192 ? 6.429 -13.814 8.046 1.00 91.25 192 ALA A C 1
ATOM 1510 O O . ALA A 1 192 ? 6.942 -13.800 6.925 1.00 91.25 192 ALA A O 1
ATOM 1511 N N . ALA A 1 193 ? 6.186 -14.962 8.689 1.00 89.25 193 ALA A N 1
ATOM 1512 C CA . ALA A 1 193 ? 6.499 -16.270 8.114 1.00 89.25 193 ALA A CA 1
ATOM 1513 C C . ALA A 1 193 ? 5.693 -16.542 6.833 1.00 89.25 193 ALA A C 1
ATOM 1515 O O . ALA A 1 193 ? 6.279 -16.938 5.829 1.00 89.25 193 ALA A O 1
ATOM 1516 N N . GLN A 1 194 ? 4.385 -16.254 6.847 1.00 86.56 194 GLN A N 1
ATOM 1517 C CA . GLN A 1 194 ? 3.509 -16.407 5.677 1.00 86.56 194 GLN A CA 1
ATOM 1518 C C . GLN A 1 194 ? 3.907 -15.430 4.566 1.00 86.56 194 GLN A C 1
ATOM 1520 O O . GLN A 1 194 ? 4.132 -15.839 3.431 1.00 86.56 194 GLN A O 1
ATOM 1525 N N . THR A 1 195 ? 4.113 -14.157 4.919 1.00 83.94 195 THR A N 1
ATOM 1526 C CA . THR A 1 195 ? 4.503 -13.107 3.961 1.00 83.94 195 THR A CA 1
ATOM 1527 C C . THR A 1 195 ? 5.825 -13.437 3.262 1.00 83.94 195 THR A C 1
ATOM 1529 O O . THR A 1 195 ? 5.990 -13.221 2.062 1.00 83.94 195 THR A O 1
ATOM 1532 N N . THR A 1 196 ? 6.786 -13.995 4.003 1.00 88.00 196 THR A N 1
ATOM 1533 C CA . THR A 1 196 ? 8.098 -14.348 3.449 1.00 88.00 196 THR A CA 1
ATOM 1534 C C . THR A 1 196 ? 8.094 -15.656 2.669 1.00 88.00 196 THR A C 1
ATOM 1536 O O . THR A 1 196 ? 9.066 -15.927 1.974 1.00 88.00 196 THR A O 1
ATOM 1539 N N . ASP A 1 197 ? 7.051 -16.482 2.722 1.00 85.94 197 ASP A N 1
ATOM 1540 C CA . ASP A 1 197 ? 7.063 -17.774 2.026 1.00 85.94 197 ASP A CA 1
ATOM 1541 C C . ASP A 1 197 ? 7.093 -17.612 0.496 1.00 85.94 197 ASP A C 1
ATOM 1543 O O . ASP A 1 197 ? 7.853 -18.282 -0.208 1.00 85.94 197 ASP A O 1
ATOM 1547 N N . TYR A 1 198 ? 6.392 -16.601 -0.019 1.00 81.00 198 TYR A N 1
ATOM 1548 C CA . TYR A 1 198 ? 6.404 -16.253 -1.443 1.00 81.00 198 TYR A CA 1
ATOM 1549 C C . TYR A 1 198 ? 7.760 -15.752 -1.961 1.00 81.00 198 TYR A C 1
ATOM 1551 O O . TYR A 1 198 ? 8.029 -15.806 -3.162 1.00 81.00 198 TYR A O 1
ATOM 1559 N N . GLN A 1 199 ? 8.635 -15.309 -1.060 1.00 83.19 199 GLN A N 1
ATOM 1560 C CA . GLN A 1 199 ? 9.959 -14.783 -1.386 1.00 83.19 199 GLN A CA 1
ATOM 1561 C C . GLN A 1 199 ? 11.015 -15.890 -1.563 1.00 83.19 199 GLN A C 1
ATOM 1563 O O . GLN A 1 199 ? 12.162 -15.600 -1.876 1.00 83.19 199 GLN A O 1
ATOM 1568 N N . ASN A 1 200 ? 10.670 -17.170 -1.369 1.00 84.31 200 ASN A N 1
ATOM 1569 C CA . ASN A 1 200 ? 11.615 -18.284 -1.570 1.00 84.31 200 ASN A CA 1
ATOM 1570 C C . ASN A 1 200 ? 12.037 -18.460 -3.041 1.00 84.31 200 ASN A C 1
ATOM 1572 O O . ASN A 1 200 ? 13.050 -19.084 -3.333 1.00 84.31 200 ASN A O 1
ATOM 1576 N N . VAL A 1 201 ? 11.226 -17.947 -3.962 1.00 82.00 201 VAL A N 1
ATOM 1577 C CA . VAL A 1 201 ? 11.328 -18.147 -5.415 1.00 82.00 201 VAL A CA 1
ATOM 1578 C C . VAL A 1 201 ? 11.044 -16.831 -6.154 1.00 82.00 201 VAL A C 1
ATOM 1580 O O . VAL A 1 201 ? 10.491 -16.828 -7.255 1.00 82.00 201 VAL A O 1
ATOM 1583 N N . SER A 1 202 ? 11.327 -15.705 -5.496 1.00 85.88 202 SER A N 1
ATOM 1584 C CA . SER A 1 202 ? 11.197 -14.347 -6.025 1.00 85.88 202 SER A CA 1
ATOM 1585 C C . SER A 1 202 ? 12.141 -13.391 -5.290 1.00 85.88 202 SER A C 1
ATOM 1587 O O . SER A 1 202 ? 12.858 -13.819 -4.386 1.00 85.88 202 SER A O 1
ATOM 1589 N N . ILE A 1 203 ? 12.100 -12.096 -5.621 1.00 93.38 203 ILE A N 1
ATOM 1590 C CA . ILE A 1 203 ? 12.699 -11.040 -4.799 1.00 93.38 203 ILE A CA 1
ATOM 1591 C C . ILE A 1 203 ? 12.289 -11.186 -3.328 1.00 93.38 203 ILE A C 1
ATOM 1593 O O . ILE A 1 203 ? 11.144 -11.497 -2.992 1.00 93.38 203 ILE A O 1
ATOM 1597 N N . ARG A 1 204 ? 13.220 -10.886 -2.428 1.00 95.50 204 ARG A N 1
ATOM 1598 C CA . ARG A 1 204 ? 13.048 -10.910 -0.970 1.00 95.50 204 ARG A CA 1
ATOM 1599 C C . ARG A 1 204 ? 12.416 -9.628 -0.428 1.00 95.50 204 ARG A C 1
ATOM 1601 O O . ARG A 1 204 ? 12.636 -9.253 0.719 1.00 95.50 204 ARG A O 1
ATOM 1608 N N . LEU A 1 205 ? 11.604 -8.976 -1.257 1.00 95.88 205 LEU A N 1
ATOM 1609 C CA . LEU A 1 205 ? 10.779 -7.821 -0.918 1.00 95.88 205 LEU A CA 1
ATOM 1610 C C . LEU A 1 205 ? 9.314 -8.262 -0.930 1.00 95.88 205 LEU A C 1
ATOM 1612 O O . LEU A 1 205 ? 8.864 -8.911 -1.871 1.00 95.88 205 LEU A O 1
ATOM 1616 N N . GLY A 1 206 ? 8.569 -7.961 0.127 1.00 94.81 206 GLY A N 1
ATOM 1617 C CA . GLY A 1 206 ? 7.172 -8.369 0.267 1.00 94.81 206 GLY A CA 1
ATOM 1618 C C . GLY A 1 206 ? 6.359 -7.338 1.025 1.00 94.81 206 GLY A C 1
ATOM 1619 O O . GLY A 1 206 ? 6.912 -6.450 1.677 1.00 94.81 206 GLY A O 1
ATOM 1620 N N . VAL A 1 207 ? 5.040 -7.458 0.931 1.00 97.50 207 VAL A N 1
ATOM 1621 C CA . VAL A 1 207 ? 4.107 -6.557 1.606 1.00 97.50 207 VAL A CA 1
ATOM 1622 C C . VAL A 1 207 ? 3.126 -7.374 2.428 1.00 97.50 207 VAL A C 1
ATOM 1624 O O . VAL A 1 207 ? 2.611 -8.382 1.954 1.00 97.50 207 VAL A O 1
ATOM 1627 N N . LEU A 1 208 ? 2.851 -6.901 3.638 1.00 97.69 208 LEU A N 1
ATOM 1628 C CA . LEU A 1 208 ? 1.756 -7.361 4.478 1.00 97.69 208 LEU A CA 1
ATOM 1629 C C . LEU A 1 208 ? 0.744 -6.217 4.618 1.00 97.69 208 LEU A C 1
ATOM 1631 O O . LEU A 1 208 ? 1.029 -5.217 5.273 1.00 97.69 208 LEU A O 1
ATOM 1635 N N . LEU A 1 209 ? -0.426 -6.356 4.001 1.00 98.12 209 LEU A N 1
ATOM 1636 C CA . LEU A 1 209 ? -1.519 -5.387 4.036 1.00 98.12 209 LEU A CA 1
ATOM 1637 C C . LEU A 1 209 ? -2.605 -5.875 5.004 1.00 98.12 209 LEU A C 1
ATOM 1639 O O . LEU A 1 209 ? -3.227 -6.907 4.775 1.00 98.12 209 LEU A O 1
ATOM 1643 N N . VAL A 1 210 ? -2.846 -5.144 6.091 1.00 97.81 210 VAL A N 1
ATOM 1644 C CA . VAL A 1 210 ? -3.688 -5.619 7.199 1.00 97.81 210 VAL A CA 1
ATOM 1645 C C . VAL A 1 210 ? -4.891 -4.720 7.428 1.00 97.81 210 VAL A C 1
ATOM 1647 O O . VAL A 1 210 ? -4.735 -3.525 7.664 1.00 97.81 210 VAL A O 1
ATOM 1650 N N . LEU A 1 211 ? -6.089 -5.303 7.439 1.00 97.44 211 LEU A N 1
ATOM 1651 C CA . LEU A 1 211 ? -7.301 -4.658 7.936 1.00 97.44 211 LEU A CA 1
ATOM 1652 C C . LEU A 1 211 ? -7.296 -4.643 9.470 1.00 97.44 211 LEU A C 1
ATOM 1654 O O . LEU A 1 211 ? -7.454 -5.689 10.102 1.00 97.44 211 LEU A O 1
ATOM 1658 N N . ASP A 1 212 ? -7.144 -3.459 10.062 1.00 96.75 212 ASP A N 1
ATOM 1659 C CA . ASP A 1 212 ? -7.179 -3.264 11.513 1.00 96.75 212 ASP A CA 1
ATOM 1660 C C . ASP A 1 212 ? -8.631 -3.268 12.013 1.00 96.75 212 ASP A C 1
ATOM 1662 O O . ASP A 1 212 ? -9.371 -2.294 11.853 1.00 96.75 212 ASP A O 1
ATOM 1666 N N . LEU A 1 213 ? -9.046 -4.387 12.607 1.00 96.00 213 LEU A N 1
ATOM 1667 C CA . LEU A 1 213 ? -10.323 -4.556 13.308 1.00 96.00 213 LEU A CA 1
ATOM 1668 C C . LEU A 1 213 ? -10.132 -4.638 14.833 1.00 96.00 213 LEU A C 1
ATOM 1670 O O . LEU A 1 213 ? -11.118 -4.650 15.580 1.00 96.00 213 LEU A O 1
ATOM 1674 N N . ALA A 1 214 ? -8.881 -4.666 15.291 1.00 93.75 214 ALA A N 1
ATOM 1675 C CA . ALA A 1 214 ? -8.492 -4.653 16.694 1.00 93.75 214 ALA A CA 1
ATOM 1676 C C . ALA A 1 214 ? -8.727 -3.283 17.334 1.00 93.75 214 ALA A C 1
ATOM 1678 O O . ALA A 1 214 ? -9.097 -3.210 18.505 1.00 93.75 214 ALA A O 1
ATOM 1679 N N . THR A 1 215 ? -8.565 -2.209 16.559 1.00 86.62 215 THR A N 1
ATOM 1680 C CA . THR A 1 215 ? -8.656 -0.828 17.037 1.00 86.62 215 THR A CA 1
ATOM 1681 C C . THR A 1 215 ? -9.958 -0.164 16.565 1.00 86.62 215 THR A C 1
ATOM 1683 O O . THR A 1 215 ? -10.004 0.381 15.459 1.00 86.62 215 THR A O 1
ATOM 1686 N N . PRO A 1 216 ? -11.050 -0.153 17.363 1.00 79.50 216 PRO A N 1
ATOM 1687 C CA . PRO A 1 216 ? -12.238 0.605 17.001 1.00 79.50 216 PRO A CA 1
ATOM 1688 C C . PRO A 1 216 ? -11.875 2.083 16.952 1.00 79.50 216 PRO A C 1
ATOM 1690 O O . PRO A 1 216 ? -11.454 2.672 17.949 1.00 79.50 216 PRO A O 1
ATOM 1693 N N . ASN A 1 217 ? -12.059 2.689 15.791 1.00 78.69 217 ASN A N 1
ATOM 1694 C CA . ASN A 1 217 ? -11.541 4.010 15.507 1.00 78.69 217 ASN A CA 1
ATOM 1695 C C . ASN A 1 217 ? -12.469 5.104 16.073 1.00 78.69 217 ASN A C 1
ATOM 1697 O O . ASN A 1 217 ? -13.236 5.752 15.356 1.00 78.69 217 ASN A O 1
ATOM 1701 N N . ARG A 1 218 ? -12.471 5.219 17.406 1.00 77.56 218 ARG A N 1
ATOM 1702 C CA . ARG A 1 218 ? -13.380 6.069 18.196 1.00 77.56 218 ARG A CA 1
ATOM 1703 C C . ARG A 1 218 ? -12.848 7.480 18.434 1.00 77.56 218 ARG A C 1
ATOM 1705 O O . ARG A 1 218 ? -13.624 8.337 18.841 1.00 77.56 218 ARG A O 1
ATOM 1712 N N . GLU A 1 219 ? -11.568 7.707 18.162 1.00 77.12 219 GLU A N 1
ATOM 1713 C CA . GLU A 1 219 ? -10.894 9.006 18.305 1.00 77.12 219 GLU A CA 1
ATOM 1714 C C . GLU A 1 219 ? -10.659 9.703 16.956 1.00 77.12 219 GLU A C 1
ATOM 1716 O O . GLU A 1 219 ? -10.259 10.863 16.918 1.00 77.12 219 GLU A O 1
ATOM 1721 N N . GLY A 1 220 ? -10.982 9.033 15.847 1.00 78.56 220 GLY A N 1
ATOM 1722 C CA . GLY A 1 220 ? -10.796 9.551 14.496 1.00 78.56 220 GLY A CA 1
ATOM 1723 C C . GLY A 1 220 ? -9.616 8.912 13.771 1.00 78.56 220 GLY A C 1
ATOM 1724 O O . GLY A 1 220 ? -8.723 8.309 14.363 1.00 78.56 220 GLY A O 1
ATOM 1725 N N . THR A 1 221 ? -9.649 9.017 12.444 1.00 84.06 221 THR A N 1
ATOM 1726 C CA . THR A 1 221 ? -8.733 8.311 11.548 1.00 84.06 221 THR A CA 1
ATOM 1727 C C . THR A 1 221 ? -7.253 8.573 11.886 1.00 84.06 221 THR A C 1
ATOM 1729 O O . THR A 1 221 ? -6.865 9.738 11.974 1.00 84.06 221 THR A O 1
ATOM 1732 N N . PRO A 1 222 ? -6.411 7.526 12.043 1.00 91.44 222 PRO A N 1
ATOM 1733 C CA . PRO A 1 222 ? -4.979 7.687 12.259 1.00 91.44 222 PRO A CA 1
ATOM 1734 C C . PRO A 1 222 ? -4.301 8.494 11.154 1.00 91.44 222 PRO A C 1
ATOM 1736 O O . PRO A 1 222 ? -4.704 8.451 9.991 1.00 91.44 222 PRO A O 1
ATOM 1739 N N . HIS A 1 223 ? -3.211 9.167 11.514 1.00 95.12 223 HIS A N 1
ATOM 1740 C CA . HIS A 1 223 ? -2.365 9.847 10.544 1.00 95.12 223 HIS A CA 1
ATOM 1741 C C . HIS A 1 223 ? -1.710 8.841 9.581 1.00 95.12 223 HIS A C 1
ATOM 1743 O O . HIS A 1 223 ? -1.196 7.814 10.016 1.00 95.12 223 HIS A O 1
ATOM 1749 N N . LEU A 1 224 ? -1.655 9.158 8.283 1.00 96.69 224 LEU A N 1
ATOM 1750 C CA . LEU A 1 224 ? -1.147 8.255 7.239 1.00 96.69 224 LEU A CA 1
ATOM 1751 C C . LEU A 1 224 ? 0.243 7.676 7.560 1.00 96.69 224 LEU A C 1
ATOM 1753 O O . LEU A 1 224 ? 0.490 6.489 7.362 1.00 96.69 224 LEU A O 1
ATOM 1757 N N . THR A 1 225 ? 1.148 8.496 8.099 1.00 97.62 225 THR A N 1
ATOM 1758 C CA . THR A 1 225 ? 2.528 8.076 8.396 1.00 97.62 225 THR A CA 1
ATOM 1759 C C . THR A 1 225 ? 2.628 6.969 9.447 1.00 97.62 225 THR A C 1
ATOM 1761 O O . THR A 1 225 ? 3.605 6.222 9.421 1.00 97.62 225 THR A O 1
ATOM 1764 N N . SER A 1 226 ? 1.638 6.822 10.338 1.00 96.94 226 SER A N 1
ATOM 1765 C CA . SER A 1 226 ? 1.635 5.791 11.389 1.00 96.94 226 SER A CA 1
ATOM 1766 C C . SER A 1 226 ? 1.119 4.429 10.911 1.00 96.94 226 SER A C 1
ATOM 1768 O O . SER A 1 226 ? 1.113 3.460 11.674 1.00 96.94 226 SER A O 1
ATOM 1770 N N . LEU A 1 227 ? 0.696 4.338 9.647 1.00 98.38 227 LEU A N 1
ATOM 1771 C CA . LEU A 1 227 ? 0.123 3.132 9.053 1.00 98.38 227 LEU A CA 1
ATOM 1772 C C . LEU A 1 227 ? 1.137 2.296 8.266 1.00 98.38 227 LEU A C 1
ATOM 1774 O O . LEU A 1 227 ? 0.788 1.205 7.831 1.00 98.38 227 LEU A O 1
ATOM 1778 N N . PHE A 1 228 ? 2.377 2.771 8.113 1.00 98.69 228 PHE A N 1
ATOM 1779 C CA . PHE A 1 228 ? 3.413 2.126 7.302 1.00 98.69 228 PHE A CA 1
ATOM 1780 C C . PHE A 1 228 ? 4.681 1.866 8.106 1.00 98.69 228 PHE A C 1
ATOM 1782 O O . PHE A 1 228 ? 5.248 2.787 8.708 1.00 98.69 228 PHE A O 1
ATOM 1789 N N . GLU A 1 229 ? 5.194 0.645 8.028 1.00 98.50 229 GLU A N 1
ATOM 1790 C CA . GLU A 1 229 ? 6.452 0.278 8.662 1.00 98.50 229 GLU A CA 1
ATOM 1791 C C . GLU A 1 229 ? 7.182 -0.816 7.887 1.00 98.50 229 GLU A C 1
ATOM 1793 O O . GLU A 1 229 ? 6.566 -1.743 7.375 1.00 98.50 229 GLU A O 1
ATOM 1798 N N . ILE A 1 230 ? 8.508 -0.718 7.810 1.00 97.94 230 ILE A N 1
ATOM 1799 C CA . ILE A 1 230 ? 9.344 -1.767 7.233 1.00 97.94 230 ILE A CA 1
ATOM 1800 C C . ILE A 1 230 ? 9.968 -2.591 8.355 1.00 97.94 230 ILE A C 1
ATOM 1802 O O . ILE A 1 230 ? 10.453 -2.057 9.356 1.00 97.94 230 ILE A O 1
ATOM 1806 N N . ARG A 1 231 ? 9.976 -3.910 8.165 1.00 97.25 231 ARG A N 1
ATOM 1807 C CA . ARG A 1 231 ? 10.629 -4.873 9.047 1.00 97.25 231 ARG A CA 1
ATOM 1808 C C . ARG A 1 231 ? 11.548 -5.792 8.251 1.00 97.25 231 ARG A C 1
ATOM 1810 O O . ARG A 1 231 ? 11.210 -6.251 7.161 1.00 97.25 231 ARG A O 1
ATOM 1817 N N . HIS A 1 232 ? 12.703 -6.088 8.839 1.00 95.25 232 HIS A N 1
ATOM 1818 C CA . HIS A 1 232 ? 13.651 -7.065 8.312 1.00 95.25 232 HIS A CA 1
ATOM 1819 C C . HIS A 1 232 ? 13.384 -8.433 8.925 1.00 95.25 232 HIS A C 1
ATOM 1821 O O . HIS A 1 232 ? 13.251 -8.566 10.140 1.00 95.25 232 HIS A O 1
ATOM 1827 N N . VAL A 1 233 ? 13.360 -9.464 8.089 1.00 93.44 233 VAL A N 1
ATOM 1828 C CA . VAL A 1 233 ? 13.288 -10.863 8.510 1.00 93.44 233 VAL A CA 1
ATOM 1829 C C . VAL A 1 233 ? 14.603 -11.529 8.162 1.00 93.44 233 VAL A C 1
ATOM 1831 O O . VAL A 1 233 ? 14.957 -11.642 6.992 1.00 93.44 233 VAL A O 1
ATOM 1834 N N . ARG A 1 234 ? 15.324 -12.014 9.170 1.00 89.31 234 ARG A N 1
ATOM 1835 C CA . ARG A 1 234 ? 16.508 -12.846 8.960 1.00 89.31 234 ARG A CA 1
ATOM 1836 C C . ARG A 1 234 ? 16.197 -14.271 9.386 1.00 89.31 234 ARG A C 1
ATOM 1838 O O . ARG A 1 234 ? 15.997 -14.536 10.568 1.00 89.31 234 ARG A O 1
ATOM 1845 N N . ARG A 1 235 ? 16.139 -15.186 8.419 1.00 87.25 235 ARG A N 1
ATOM 1846 C CA . ARG A 1 235 ? 15.995 -16.619 8.701 1.00 87.25 235 ARG A CA 1
ATOM 1847 C C . ARG A 1 235 ? 17.355 -17.193 9.108 1.00 87.25 235 ARG A C 1
ATOM 1849 O O . ARG A 1 235 ? 18.388 -16.736 8.628 1.00 87.25 235 ARG A O 1
ATOM 1856 N N . HIS A 1 236 ? 17.351 -18.187 9.998 1.00 83.12 236 HIS A N 1
ATOM 1857 C CA . HIS A 1 236 ? 18.561 -18.717 10.648 1.00 83.12 236 HIS A CA 1
ATOM 1858 C C . HIS A 1 236 ? 19.653 -19.171 9.658 1.00 83.12 236 HIS A C 1
ATOM 1860 O O . HIS A 1 236 ? 20.839 -19.068 9.955 1.00 83.12 236 HIS A O 1
ATOM 1866 N N . SER A 1 237 ? 19.275 -19.667 8.480 1.00 82.75 237 SER A N 1
ATOM 1867 C CA . SER A 1 237 ? 20.193 -20.173 7.451 1.00 82.75 237 SER A CA 1
ATOM 1868 C C . SER A 1 237 ? 20.475 -19.186 6.311 1.00 82.75 237 SER A C 1
ATOM 1870 O O . SER A 1 237 ? 21.149 -19.550 5.350 1.00 82.75 237 SER A O 1
ATOM 1872 N N . GLU A 1 238 ? 19.972 -17.950 6.383 1.00 87.12 238 GLU A N 1
ATOM 1873 C CA . GLU A 1 238 ? 20.070 -16.984 5.287 1.00 87.12 238 GLU A CA 1
ATOM 1874 C C . GLU A 1 238 ? 21.089 -15.877 5.598 1.00 87.12 238 GLU A C 1
ATOM 1876 O O . GLU A 1 238 ? 21.074 -15.237 6.655 1.00 87.12 238 GLU A O 1
ATOM 1881 N N . SER A 1 239 ? 22.000 -15.646 4.648 1.00 84.19 239 SER A N 1
ATOM 1882 C CA . SER A 1 239 ? 23.005 -14.577 4.723 1.00 84.19 239 SER A CA 1
ATOM 1883 C C . SER A 1 239 ? 22.429 -13.197 4.409 1.00 84.19 239 SER A C 1
ATOM 1885 O O . SER A 1 239 ? 22.981 -12.191 4.843 1.00 84.19 239 SER A O 1
ATOM 1887 N N . GLN A 1 240 ? 21.312 -13.156 3.686 1.00 85.88 240 GLN A N 1
ATOM 1888 C CA . GLN A 1 240 ? 20.596 -11.947 3.300 1.00 85.88 240 GLN A CA 1
ATOM 1889 C C . GLN A 1 240 ? 19.280 -11.879 4.068 1.00 85.88 240 GLN A C 1
ATOM 1891 O O . GLN A 1 240 ? 18.584 -12.890 4.188 1.00 85.88 240 GLN A O 1
ATOM 1896 N N . SER A 1 241 ? 18.948 -10.701 4.597 1.00 91.62 241 SER A N 1
ATOM 1897 C CA . SER A 1 241 ? 17.619 -10.476 5.157 1.00 91.62 241 SER A CA 1
ATOM 1898 C C . SER A 1 241 ? 16.576 -10.445 4.044 1.00 91.62 241 SER A C 1
ATOM 1900 O O . SER A 1 241 ? 16.887 -10.331 2.861 1.00 91.62 241 SER A O 1
ATOM 1902 N N . ARG A 1 242 ? 15.323 -10.574 4.452 1.00 95.00 242 ARG A N 1
ATOM 1903 C CA . ARG A 1 242 ? 14.142 -10.282 3.655 1.00 95.00 242 ARG A CA 1
ATOM 1904 C C . ARG A 1 242 ? 13.507 -9.015 4.204 1.00 95.00 242 ARG A C 1
ATOM 1906 O O . ARG A 1 242 ? 13.610 -8.747 5.401 1.00 95.00 242 ARG A O 1
ATOM 1913 N N . LEU A 1 243 ? 12.824 -8.264 3.358 1.00 96.19 243 LEU A N 1
ATOM 1914 C CA . LEU A 1 243 ? 12.154 -7.026 3.728 1.00 96.19 243 LEU A CA 1
ATOM 1915 C C . LEU A 1 243 ? 10.640 -7.204 3.608 1.00 96.19 243 LEU A C 1
ATOM 1917 O O . LEU A 1 243 ? 10.139 -7.675 2.585 1.00 96.19 243 LEU A O 1
ATOM 1921 N N . ILE A 1 244 ? 9.917 -6.817 4.657 1.00 97.12 244 ILE A N 1
ATOM 1922 C CA . ILE A 1 244 ? 8.457 -6.738 4.659 1.00 97.12 244 ILE A CA 1
ATOM 1923 C C . ILE A 1 244 ? 8.048 -5.289 4.896 1.00 97.12 244 ILE A C 1
ATOM 1925 O O . ILE A 1 244 ? 8.385 -4.715 5.930 1.00 97.12 244 ILE A O 1
ATOM 1929 N N . LEU A 1 245 ? 7.285 -4.719 3.967 1.00 98.38 245 LEU A N 1
ATOM 1930 C CA . LEU A 1 245 ? 6.514 -3.504 4.203 1.00 98.38 245 LEU A CA 1
ATOM 1931 C C . LEU A 1 245 ? 5.163 -3.894 4.814 1.00 98.38 245 LEU A C 1
ATOM 1933 O O . LEU A 1 245 ? 4.333 -4.508 4.151 1.00 98.38 245 LEU A O 1
ATOM 1937 N N . ILE A 1 246 ? 4.943 -3.547 6.076 1.00 98.62 246 ILE A N 1
ATOM 1938 C CA . ILE A 1 246 ? 3.672 -3.736 6.771 1.00 98.62 246 ILE A CA 1
ATOM 1939 C C . ILE A 1 246 ? 2.844 -2.459 6.620 1.00 98.62 246 ILE A C 1
ATOM 1941 O O . ILE A 1 246 ? 3.302 -1.364 6.957 1.00 98.62 246 ILE A O 1
ATOM 1945 N N . VAL A 1 247 ? 1.616 -2.606 6.129 1.00 98.69 247 VAL A N 1
ATOM 1946 C CA . VAL A 1 247 ? 0.668 -1.513 5.901 1.00 98.69 247 VAL A CA 1
ATOM 1947 C C . VAL A 1 247 ? -0.636 -1.818 6.619 1.00 98.69 247 VAL A C 1
ATOM 1949 O O . VAL A 1 247 ? -1.216 -2.884 6.432 1.00 98.69 247 VAL A O 1
ATOM 1952 N N . LYS A 1 248 ? -1.121 -0.874 7.423 1.00 98.19 248 LYS A N 1
ATOM 1953 C CA . LYS A 1 248 ? -2.388 -0.998 8.150 1.00 98.19 248 LYS A CA 1
ATOM 1954 C C . LYS A 1 248 ? -3.487 -0.186 7.479 1.00 98.19 248 LYS A C 1
ATOM 1956 O O . LYS A 1 248 ? -3.302 0.983 7.152 1.00 98.19 248 LYS A O 1
ATOM 1961 N N . VAL A 1 249 ? -4.657 -0.792 7.347 1.00 97.12 249 VAL A N 1
ATOM 1962 C CA . VAL A 1 249 ? -5.886 -0.182 6.843 1.00 97.12 249 VAL A CA 1
ATOM 1963 C C . VAL A 1 249 ? -6.850 -0.055 8.020 1.00 97.12 249 VAL A C 1
ATOM 1965 O O . VAL A 1 249 ? -7.330 -1.080 8.506 1.00 97.12 249 VAL A O 1
ATOM 1968 N N . PRO A 1 250 ? -7.152 1.162 8.503 1.00 95.56 250 PRO A N 1
ATOM 1969 C CA . PRO A 1 250 ? -8.077 1.339 9.617 1.00 95.56 250 PRO A CA 1
ATOM 1970 C C . PRO A 1 250 ? -9.486 0.848 9.264 1.00 95.56 250 PRO A C 1
ATOM 1972 O O . PRO A 1 250 ? -10.187 1.464 8.456 1.00 95.56 250 PRO A O 1
ATOM 1975 N N . GLY A 1 251 ? -9.906 -0.251 9.885 1.00 93.56 251 GLY A N 1
ATOM 1976 C CA . GLY A 1 251 ? -11.281 -0.729 9.868 1.00 93.56 251 GLY A CA 1
ATOM 1977 C C . GLY A 1 251 ? -12.081 -0.172 11.044 1.00 93.56 251 GLY A C 1
ATOM 1978 O O . GLY A 1 251 ? -11.621 0.697 11.789 1.00 93.56 251 GLY A O 1
ATOM 1979 N N . ARG A 1 252 ? -13.321 -0.656 11.198 1.00 92.31 252 ARG A N 1
ATOM 1980 C CA . ARG A 1 252 ? -14.235 -0.269 12.293 1.00 92.31 252 ARG A CA 1
ATOM 1981 C C . ARG A 1 252 ? -14.305 1.246 12.517 1.00 92.31 252 ARG A C 1
ATOM 1983 O O . ARG A 1 252 ? -14.373 1.738 13.647 1.00 92.31 252 ARG A O 1
ATOM 1990 N N . ARG A 1 253 ? -14.288 2.002 11.422 1.00 91.19 253 ARG A N 1
ATOM 1991 C CA . ARG A 1 253 ? -14.432 3.453 11.439 1.00 91.19 253 ARG A CA 1
ATOM 1992 C C . ARG A 1 253 ? -15.858 3.823 11.801 1.00 91.19 253 ARG A C 1
ATOM 1994 O O . ARG A 1 253 ? -16.823 3.195 11.356 1.00 91.19 253 ARG A O 1
ATOM 2001 N N . LYS A 1 254 ? -15.991 4.886 12.585 1.00 86.69 254 LYS A N 1
ATOM 2002 C CA . LYS A 1 254 ? -17.263 5.580 12.762 1.00 86.69 254 LYS A CA 1
ATOM 2003 C C . LYS A 1 254 ? -17.364 6.731 11.780 1.00 86.69 254 LYS A C 1
ATOM 2005 O O . LYS A 1 254 ? -16.361 7.308 11.368 1.00 86.69 254 LYS A O 1
ATOM 2010 N N . ARG A 1 255 ? -18.595 7.070 11.398 1.00 82.38 255 ARG A N 1
ATOM 2011 C CA . ARG A 1 255 ? -18.834 8.262 10.582 1.00 82.38 255 ARG A CA 1
ATOM 2012 C C . ARG A 1 255 ? -18.492 9.511 11.404 1.00 82.38 255 ARG A C 1
ATOM 2014 O O . ARG A 1 255 ? -18.711 9.496 12.617 1.00 82.38 255 ARG A O 1
ATOM 2021 N N . PRO A 1 256 ? -18.048 10.615 10.779 1.00 81.81 256 PRO A N 1
ATOM 2022 C CA . PRO A 1 256 ? -17.761 11.862 11.497 1.00 81.81 256 PRO A CA 1
ATOM 2023 C C . PRO A 1 256 ? -18.929 12.359 12.369 1.00 81.81 256 PRO A C 1
ATOM 2025 O O . PRO A 1 256 ? -18.739 12.825 13.495 1.00 81.81 256 PRO A O 1
ATOM 2028 N N . SER A 1 257 ? -20.165 12.192 11.890 1.00 82.06 257 SER A N 1
ATOM 2029 C CA . SER A 1 257 ? -21.378 12.520 12.647 1.00 82.06 257 SER A CA 1
ATOM 2030 C C . SER A 1 257 ? -21.568 11.634 13.883 1.00 82.06 257 SER A C 1
ATOM 2032 O O . SER A 1 257 ? -22.012 12.121 14.923 1.00 82.06 257 SER A O 1
ATOM 2034 N N . ASP A 1 258 ? -21.190 10.358 13.808 1.00 84.62 258 ASP A N 1
ATOM 2035 C CA . ASP A 1 258 ? -21.260 9.418 14.927 1.00 84.62 258 ASP A CA 1
ATOM 2036 C C . ASP A 1 258 ? -20.145 9.680 15.953 1.00 84.62 258 ASP A C 1
ATOM 2038 O O . ASP A 1 258 ? -20.394 9.598 17.156 1.00 84.62 258 ASP A O 1
ATOM 2042 N N . LEU A 1 259 ? -18.950 10.084 15.501 1.00 84.44 259 LEU A N 1
ATOM 2043 C CA . LEU A 1 259 ? -17.865 10.559 16.373 1.00 84.44 259 LEU A CA 1
ATOM 2044 C C . LEU A 1 259 ? -18.272 11.823 17.137 1.00 84.44 259 LEU A C 1
ATOM 2046 O O . LEU A 1 259 ? -18.069 11.914 18.345 1.00 84.44 259 LEU A O 1
ATOM 2050 N N . THR A 1 260 ? -18.930 12.770 16.464 1.00 83.19 260 THR A N 1
ATOM 2051 C CA . THR A 1 260 ? -19.435 13.992 17.109 1.00 83.19 260 THR A CA 1
ATOM 2052 C C . THR A 1 260 ? -20.469 13.671 18.190 1.00 83.19 260 THR A C 1
ATOM 2054 O O . THR A 1 260 ? -20.443 14.261 19.271 1.00 83.19 260 THR A O 1
ATOM 2057 N N . LYS A 1 261 ? -21.383 12.728 17.923 1.00 85.75 261 LYS A N 1
ATOM 2058 C CA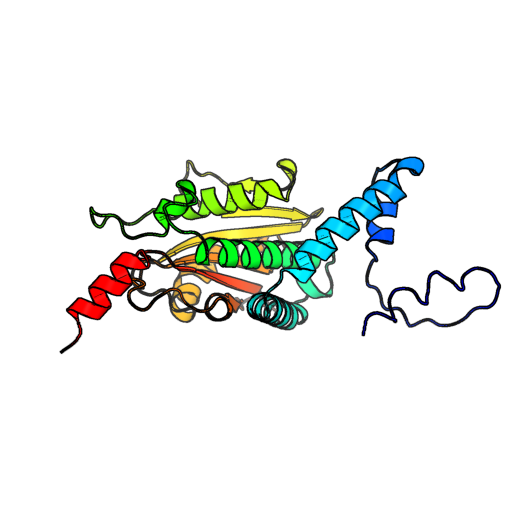 . LYS A 1 261 ? -22.374 12.272 18.911 1.00 85.75 261 LYS A CA 1
ATOM 2059 C C . LYS A 1 261 ? -21.705 11.609 20.115 1.00 85.75 261 LYS A C 1
ATOM 2061 O O . LYS A 1 261 ? -22.061 11.939 21.240 1.00 85.75 261 LYS A O 1
ATOM 2066 N N . LEU A 1 262 ? -20.722 10.735 19.887 1.00 83.38 262 LEU A N 1
ATOM 2067 C CA . LEU A 1 262 ? -19.932 10.110 20.954 1.00 83.38 262 LEU A CA 1
ATOM 2068 C C . LEU A 1 262 ? -19.207 11.144 21.816 1.00 83.38 262 LEU A C 1
ATOM 2070 O O . LEU A 1 262 ? -19.302 11.095 23.036 1.00 83.38 262 LEU A O 1
ATOM 2074 N N . ALA A 1 263 ? -18.528 12.104 21.188 1.00 82.69 263 ALA A N 1
ATOM 2075 C CA . ALA A 1 263 ? -17.809 13.151 21.902 1.00 82.69 263 ALA A CA 1
ATOM 2076 C C . ALA A 1 263 ? -18.750 14.003 22.765 1.00 82.69 263 ALA A C 1
ATOM 2078 O O . ALA A 1 263 ? -18.396 14.361 23.881 1.00 82.69 263 ALA A O 1
ATOM 2079 N N . LYS A 1 264 ? -19.962 14.304 22.277 1.00 84.94 264 LYS A N 1
ATOM 2080 C CA . LYS A 1 264 ? -20.988 15.016 23.056 1.00 84.94 264 LYS A CA 1
ATOM 2081 C C . LYS A 1 264 ? -21.543 14.177 24.206 1.00 84.94 264 LYS A C 1
ATOM 2083 O O . LYS A 1 264 ? -21.764 14.729 25.273 1.00 84.94 264 LYS A O 1
ATOM 2088 N N . ALA A 1 265 ? -21.757 12.878 23.995 1.00 81.06 265 ALA A N 1
ATOM 2089 C CA . ALA A 1 265 ? -22.256 11.967 25.026 1.00 81.06 265 ALA A CA 1
ATOM 2090 C C . ALA A 1 265 ? -21.242 11.735 26.161 1.00 81.06 265 ALA A C 1
ATOM 2092 O O . ALA A 1 265 ? -21.643 11.472 27.286 1.00 81.06 265 ALA A O 1
ATOM 2093 N N . ASN A 1 266 ? -19.945 11.861 25.865 1.00 76.00 266 ASN A N 1
ATOM 2094 C CA . ASN A 1 266 ? -18.856 11.692 26.827 1.00 76.00 266 ASN A CA 1
ATOM 2095 C C . ASN A 1 266 ? -18.389 13.013 27.467 1.00 76.00 266 ASN A C 1
ATOM 2097 O O . ASN A 1 266 ? -17.371 13.016 28.160 1.00 76.00 266 ASN A O 1
ATOM 2101 N N . ARG A 1 267 ? -19.069 14.144 27.216 1.00 66.81 267 ARG A N 1
ATOM 2102 C CA . ARG A 1 267 ? -18.767 15.394 27.927 1.00 66.81 267 ARG A CA 1
ATOM 2103 C C . ARG A 1 267 ? -19.345 15.314 29.348 1.00 66.81 267 ARG A C 1
ATOM 2105 O O . ARG A 1 267 ? -20.524 14.983 29.458 1.00 66.81 267 ARG A O 1
ATOM 2112 N N . PRO A 1 268 ? -18.530 15.569 30.388 1.00 57.62 268 PRO A N 1
ATOM 2113 C CA . PRO A 1 268 ? -18.989 15.601 31.774 1.00 57.62 268 PRO A CA 1
ATOM 2114 C C . PRO A 1 268 ? -19.991 16.730 32.028 1.00 57.62 268 PRO A C 1
ATOM 2116 O O . PRO A 1 268 ? -19.959 17.738 31.280 1.00 57.62 268 PRO A O 1
#

Radius of gyration: 21.53 Å; chains: 1; bounding box: 56×48×66 Å

Sequence (268 aa):
MIAQIDAYIEQSGSRENPSEAASERTSLAAIIARSSIPEEQRNVVLDVVANAVSLQLSNLTKAEVDVIERCCKEARNHTDYSANTNGARLFDTVLLWLVRFIFNRLELTKGDDPTGAYLFERTDGSLPHEDALQQDFFRWVATYAAASDLESTNIASGRADIRLRSGPERLVVEVKREEKDCSFDTLFKSYAAQTTDYQNVSIRLGVLLVLDLATPNREGTPHLTSLFEIRHVRRHSESQSRLILIVKVPGRRKRPSDLTKLAKANRP